Protein AF-A0A177W9E6-F1 (afdb_monomer_lite)

Sequence (229 aa):
MLTSIGASTAAHETAALAIAVAWVLKDRIGNLGKMLMIQRFAHQFDTHPKRWKLYGEACSISGALMQLATCITNPHHFLFFASSGVGLRSMRSSIWAATHTTLTRNMATHNGVNVGDIVAKADSQLSLAHLLGMVSGIVCTGLLLREARFEVLDQYRLVLIPREFMSEKNALRIPTLDQVVRFENWLNEGLSKGQVVTDLSIGVTVDDAFKHSRLSHALQIFKVSTARN

Radius of gyration: 29.78 Å; chains: 1; bounding box: 60×39×88 Å

InterPro domains:
  IPR006968 Root UVB sensitive family [PTHR12770] (1-141)
  IPR054549 Protein root UVB sensitive/RUS domain [PF04884] (2-148)

pLDDT: mean 70.88, std 20.89, range [34.75, 95.0]

Secondary structure (DSSP, 8-state):
--GGGT--S-HHHHHHHHHHHHHHHHHHHHHHHHHHHHHHHGGGTTT-HHHHHHHHHHHHHHHHHHHHGGGTS-GGGHHHHHHHHHHHHHHHHHHHHHHHHHHHHHHHHHH---HHHHHHHHHHHHHHHHHHHHHHHHHHHHHHHHHHHHHHHHHHHHHHHHHHHHH--S--PPP-THHHHHHHTTS--PPPTT---------S-HHHHSTTSTTHHHHHHHHHHHS--

Organism: Batrachochytrium dendrobatidis (strain JEL423) (NCBI:txid403673)

Foldseek 3Di:
DCVVVVQDPPPVSVVVVVVVVLVVLLLVLLQVLLVVCCVVCVVPLLVCVPVLLVQLVVLQVQLVVLQVCLVVDDPVCNSVSSSSSNNSNVNSVVSCVSSVVNVLVVCCVVVVDDSVVVVVVVVVVVVVVVVVVVVVVVVVVVVVVVVVCVVVVVVVCVVCVVVVVVPPPDDDDDDPPVVVVVVVVPVVDDDDPPDDDPDDPDDDDPVVVCPPPPCVVVVVVVVVVVVPD

Structure (mmCIF, N/CA/C/O backbone):
data_AF-A0A177W9E6-F1
#
_entry.id   AF-A0A177W9E6-F1
#
loop_
_atom_site.group_PDB
_atom_site.id
_atom_site.type_symbol
_atom_site.label_atom_id
_atom_site.label_alt_id
_atom_site.label_comp_id
_atom_site.label_asym_id
_atom_site.label_entity_id
_atom_site.label_seq_id
_atom_site.pdbx_PDB_ins_code
_atom_site.Cartn_x
_atom_site.Cartn_y
_atom_site.Cartn_z
_atom_site.occupancy
_atom_site.B_iso_or_equiv
_atom_site.auth_seq_id
_atom_site.auth_comp_id
_atom_site.auth_asym_id
_atom_site.auth_atom_id
_atom_site.pdbx_PDB_model_num
ATOM 1 N N . MET A 1 1 ? 36.378 6.129 3.046 1.00 49.38 1 MET A N 1
ATOM 2 C CA . MET A 1 1 ? 34.991 6.314 3.537 1.00 49.38 1 MET A CA 1
ATOM 3 C C . MET A 1 1 ? 34.132 5.065 3.323 1.00 49.38 1 MET A C 1
ATOM 5 O O . MET A 1 1 ? 33.440 4.689 4.249 1.00 49.38 1 MET A O 1
ATOM 9 N N . LEU A 1 2 ? 34.207 4.362 2.181 1.00 44.84 2 LEU A N 1
ATOM 10 C CA . LEU A 1 2 ? 33.530 3.057 1.996 1.00 44.84 2 LEU A CA 1
ATOM 11 C C . LEU A 1 2 ? 34.277 1.865 2.633 1.00 44.84 2 LEU A C 1
ATOM 13 O O . LEU A 1 2 ? 33.651 0.922 3.106 1.00 44.84 2 LEU A O 1
ATOM 17 N N . THR A 1 3 ? 35.606 1.944 2.739 1.00 51.72 3 THR A N 1
ATOM 18 C CA . THR A 1 3 ? 36.453 0.915 3.370 1.00 51.72 3 THR A CA 1
ATOM 19 C C . THR A 1 3 ? 36.244 0.770 4.882 1.00 51.72 3 THR A C 1
ATOM 21 O O . THR A 1 3 ? 36.488 -0.300 5.425 1.00 51.72 3 THR A O 1
ATOM 24 N N . SER A 1 4 ? 35.738 1.798 5.575 1.00 56.03 4 SER A N 1
ATOM 25 C CA . SER A 1 4 ? 35.466 1.740 7.023 1.00 56.03 4 SER A CA 1
ATOM 26 C C . SER A 1 4 ? 34.167 1.008 7.381 1.00 56.03 4 SER A C 1
ATOM 28 O O . SER A 1 4 ? 33.902 0.799 8.558 1.00 56.03 4 SER A O 1
ATOM 30 N N . ILE A 1 5 ? 33.358 0.628 6.383 1.00 63.25 5 ILE A N 1
ATOM 31 C CA . ILE A 1 5 ? 32.095 -0.119 6.545 1.00 63.25 5 ILE A CA 1
ATOM 32 C C . ILE A 1 5 ? 32.269 -1.577 6.057 1.00 63.25 5 ILE A C 1
ATOM 34 O O . ILE A 1 5 ? 31.313 -2.337 5.978 1.00 63.25 5 ILE A O 1
ATOM 38 N N . GLY A 1 6 ? 33.500 -1.994 5.727 1.00 52.94 6 GLY A N 1
ATOM 39 C CA . GLY A 1 6 ? 33.790 -3.349 5.245 1.00 52.94 6 GLY A CA 1
ATOM 40 C C . GLY A 1 6 ? 33.481 -3.580 3.763 1.00 52.94 6 GLY A C 1
ATOM 41 O O . GLY A 1 6 ? 33.444 -4.727 3.330 1.00 52.94 6 GLY A O 1
ATOM 42 N N . ALA A 1 7 ? 33.273 -2.522 2.969 1.00 52.62 7 ALA A N 1
ATOM 43 C CA . ALA A 1 7 ? 33.137 -2.669 1.523 1.00 52.62 7 ALA A CA 1
ATOM 44 C C . ALA A 1 7 ? 34.491 -3.073 0.917 1.00 52.62 7 ALA A C 1
ATOM 46 O O . ALA A 1 7 ? 35.468 -2.323 1.030 1.00 52.62 7 ALA A O 1
ATOM 47 N N . SER A 1 8 ? 34.549 -4.243 0.278 1.00 56.28 8 SER A N 1
ATOM 48 C CA . SER A 1 8 ? 35.705 -4.624 -0.529 1.00 56.28 8 SER A CA 1
ATOM 49 C C . SER A 1 8 ? 35.803 -3.729 -1.776 1.00 56.28 8 SER A C 1
ATOM 51 O O . SER A 1 8 ? 34.847 -3.058 -2.178 1.00 56.28 8 SER A O 1
ATOM 53 N N . THR A 1 9 ? 36.981 -3.691 -2.396 1.00 59.53 9 THR A N 1
ATOM 54 C CA . THR A 1 9 ? 37.279 -2.879 -3.588 1.00 59.53 9 THR A CA 1
ATOM 55 C C . THR A 1 9 ? 36.601 -3.385 -4.868 1.00 59.53 9 THR A C 1
ATOM 57 O O . THR A 1 9 ? 36.760 -2.772 -5.925 1.00 59.53 9 THR A O 1
ATOM 60 N N . ALA A 1 10 ? 35.834 -4.479 -4.802 1.00 61.66 10 ALA A N 1
ATOM 61 C CA . ALA A 1 10 ? 35.090 -5.000 -5.937 1.00 61.66 10 ALA A CA 1
ATOM 62 C C . ALA A 1 10 ? 33.871 -4.111 -6.243 1.00 61.66 10 ALA A C 1
ATOM 64 O O . ALA A 1 10 ? 32.940 -4.004 -5.443 1.00 61.66 10 ALA A O 1
ATOM 65 N N . ALA A 1 11 ? 33.843 -3.514 -7.439 1.00 63.66 11 ALA A N 1
ATOM 66 C CA . ALA A 1 11 ? 32.813 -2.558 -7.866 1.00 63.66 11 ALA A CA 1
ATOM 67 C C . ALA A 1 11 ? 31.363 -3.074 -7.720 1.00 63.66 11 ALA A C 1
ATOM 69 O O . ALA A 1 11 ? 30.449 -2.294 -7.447 1.00 63.66 11 ALA A O 1
ATOM 70 N N . HIS A 1 12 ? 31.144 -4.386 -7.863 1.00 66.12 12 HIS A N 1
ATOM 71 C CA . HIS A 1 12 ? 29.831 -5.014 -7.685 1.00 66.12 12 HIS A CA 1
ATOM 72 C C . HIS A 1 12 ? 29.353 -5.004 -6.225 1.00 66.12 12 HIS A C 1
ATOM 74 O O . HIS A 1 12 ? 28.177 -4.741 -5.971 1.00 66.12 12 HIS A O 1
ATOM 80 N N . GLU A 1 13 ? 30.251 -5.228 -5.264 1.00 67.56 13 GLU A N 1
ATOM 81 C CA . GLU A 1 13 ? 29.916 -5.196 -3.835 1.00 67.56 13 GLU A CA 1
ATOM 82 C C . GLU A 1 13 ? 29.646 -3.766 -3.367 1.00 67.56 13 GLU A C 1
ATOM 84 O O . GLU A 1 13 ? 28.712 -3.516 -2.604 1.00 67.56 13 GLU A O 1
ATOM 89 N N . THR A 1 14 ? 30.397 -2.797 -3.898 1.00 68.12 14 THR A N 1
ATOM 90 C CA . THR A 1 14 ? 30.183 -1.376 -3.602 1.00 68.12 14 THR A CA 1
ATOM 91 C C . THR A 1 14 ? 28.835 -0.879 -4.139 1.00 68.12 14 THR A C 1
ATOM 93 O O . THR A 1 14 ? 28.146 -0.116 -3.460 1.00 68.12 14 THR A O 1
ATOM 96 N N . ALA A 1 15 ? 28.419 -1.339 -5.326 1.00 74.06 15 ALA A N 1
ATOM 97 C CA . ALA A 1 15 ? 27.116 -1.013 -5.906 1.00 74.06 15 ALA A CA 1
ATOM 98 C C . ALA A 1 15 ? 25.953 -1.649 -5.124 1.00 74.06 15 ALA A C 1
ATOM 100 O O . ALA A 1 15 ? 24.969 -0.970 -4.825 1.00 74.06 15 ALA A O 1
ATOM 101 N N . ALA A 1 16 ? 26.077 -2.924 -4.741 1.00 76.31 16 ALA A N 1
ATOM 102 C CA . ALA A 1 16 ? 25.076 -3.610 -3.926 1.00 76.31 16 ALA A CA 1
ATOM 103 C C . ALA A 1 16 ? 24.888 -2.925 -2.562 1.00 76.31 16 ALA A C 1
ATOM 105 O O . ALA A 1 16 ? 23.757 -2.702 -2.125 1.00 76.31 16 ALA A O 1
ATOM 106 N N . LEU A 1 17 ? 25.989 -2.516 -1.925 1.00 79.44 17 LEU A N 1
ATOM 107 C CA . LEU A 1 17 ? 25.960 -1.797 -0.655 1.00 79.44 17 LEU A CA 1
ATOM 108 C C . LEU A 1 17 ? 25.330 -0.404 -0.799 1.00 79.44 17 LEU A C 1
ATOM 110 O O . LEU A 1 17 ? 24.513 -0.019 0.035 1.00 79.44 17 LEU A O 1
ATOM 114 N N . ALA A 1 18 ? 25.629 0.329 -1.875 1.00 79.12 18 ALA A N 1
ATOM 115 C CA . ALA A 1 18 ? 25.004 1.625 -2.147 1.00 79.12 18 ALA A CA 1
ATOM 116 C C . ALA A 1 18 ? 23.480 1.511 -2.335 1.00 79.12 18 ALA A C 1
ATOM 118 O O . ALA A 1 18 ? 22.724 2.314 -1.782 1.00 79.12 18 ALA A O 1
ATOM 119 N N . ILE A 1 19 ? 23.021 0.483 -3.056 1.00 84.06 19 ILE A N 1
ATOM 120 C CA . ILE A 1 19 ? 21.594 0.185 -3.218 1.00 84.06 19 ILE A CA 1
ATOM 121 C C . ILE A 1 19 ? 20.973 -0.135 -1.855 1.00 84.06 19 ILE A C 1
ATOM 123 O O . ILE A 1 19 ? 19.968 0.472 -1.487 1.00 84.06 19 ILE A O 1
ATOM 127 N N . ALA A 1 20 ? 21.583 -1.029 -1.072 1.00 85.62 20 ALA A N 1
ATOM 128 C CA . ALA A 1 20 ? 21.082 -1.404 0.249 1.00 85.62 20 ALA A CA 1
ATOM 129 C C . ALA A 1 20 ? 20.944 -0.191 1.186 1.00 85.62 20 ALA A C 1
ATOM 131 O O . ALA A 1 20 ? 19.903 -0.011 1.821 1.00 85.62 20 ALA A O 1
ATOM 132 N N . VAL A 1 21 ? 21.952 0.686 1.222 1.00 84.44 21 VAL A N 1
ATOM 133 C CA . VAL A 1 21 ? 21.910 1.929 2.004 1.00 84.44 21 VAL A CA 1
ATOM 134 C C . VAL A 1 21 ? 20.774 2.836 1.529 1.00 84.44 21 VAL A C 1
ATOM 136 O O . VAL A 1 21 ? 20.028 3.347 2.363 1.00 84.44 21 VAL A O 1
ATOM 139 N N . ALA A 1 22 ? 20.583 3.000 0.217 1.00 83.69 22 ALA A N 1
ATOM 140 C CA . ALA A 1 22 ? 19.488 3.805 -0.325 1.00 83.69 22 ALA A CA 1
ATOM 141 C C . ALA A 1 22 ? 18.103 3.249 0.059 1.00 83.69 22 ALA A C 1
ATOM 143 O O . ALA A 1 22 ? 17.207 4.020 0.410 1.00 83.69 22 ALA A O 1
ATOM 144 N N . TRP A 1 23 ? 17.929 1.924 0.066 1.00 84.38 23 TRP A N 1
ATOM 145 C CA . TRP A 1 23 ? 16.690 1.272 0.506 1.00 84.38 23 TRP A CA 1
ATOM 146 C C . TRP A 1 23 ? 16.414 1.477 1.997 1.00 84.38 23 TRP A C 1
ATOM 148 O O . TRP A 1 23 ? 15.302 1.859 2.368 1.00 84.38 23 TRP A O 1
ATOM 158 N N . VAL A 1 24 ? 17.425 1.292 2.849 1.00 88.88 24 VAL A N 1
ATOM 159 C CA . VAL A 1 24 ? 17.294 1.528 4.295 1.00 88.88 24 VAL A CA 1
ATOM 160 C C . VAL A 1 24 ? 16.991 2.997 4.573 1.00 88.88 24 VAL A C 1
ATOM 162 O O . VAL A 1 24 ? 16.112 3.308 5.378 1.00 88.88 24 VAL A O 1
ATOM 165 N N . LEU A 1 25 ? 17.688 3.909 3.895 1.00 85.69 25 LEU A N 1
ATOM 166 C CA . LEU A 1 25 ? 17.517 5.343 4.081 1.00 85.69 25 LEU A CA 1
ATOM 167 C C . LEU A 1 25 ? 16.117 5.795 3.655 1.00 85.69 25 LEU A C 1
ATOM 169 O O . LEU A 1 25 ? 15.474 6.536 4.400 1.00 85.69 25 LEU A O 1
ATOM 173 N N . LYS A 1 26 ? 15.606 5.270 2.533 1.00 86.12 26 LYS A N 1
ATOM 174 C CA . LYS A 1 26 ? 14.223 5.482 2.087 1.00 86.12 26 LYS A CA 1
ATOM 175 C C . LYS A 1 26 ? 13.217 5.159 3.190 1.00 86.12 26 LYS A C 1
ATOM 177 O O . LYS A 1 26 ? 12.340 5.968 3.502 1.00 86.12 26 LYS A O 1
ATOM 182 N N . ASP A 1 27 ? 13.356 3.984 3.798 1.00 86.00 27 ASP A N 1
ATOM 183 C CA . ASP A 1 27 ? 12.412 3.510 4.809 1.00 86.00 27 ASP A CA 1
ATOM 184 C C . ASP A 1 27 ? 12.554 4.258 6.138 1.00 86.00 27 ASP A C 1
ATOM 186 O O . ASP A 1 27 ? 11.559 4.518 6.818 1.00 86.00 27 ASP A O 1
ATOM 190 N N . ARG A 1 28 ? 13.774 4.644 6.522 1.00 88.25 28 ARG A N 1
ATOM 191 C CA . ARG A 1 28 ? 14.022 5.421 7.745 1.00 88.25 28 ARG A CA 1
ATOM 192 C C . ARG A 1 28 ? 13.480 6.844 7.622 1.00 88.25 28 ARG A C 1
ATOM 194 O O . ARG A 1 28 ? 12.713 7.258 8.488 1.00 88.25 28 ARG A O 1
ATOM 201 N N . ILE A 1 29 ? 13.808 7.557 6.541 1.00 86.00 29 ILE A N 1
ATOM 202 C CA . ILE A 1 29 ? 13.338 8.932 6.306 1.00 86.00 29 ILE A CA 1
ATOM 203 C C . ILE A 1 29 ? 11.809 8.967 6.234 1.00 86.00 29 ILE A C 1
ATOM 205 O O . ILE A 1 29 ? 11.184 9.791 6.900 1.00 86.00 29 ILE A O 1
ATOM 209 N N . GLY A 1 30 ? 11.193 8.034 5.499 1.00 81.44 30 GLY A N 1
ATOM 210 C CA . GLY A 1 30 ? 9.735 7.946 5.429 1.00 81.44 30 GLY A CA 1
ATOM 211 C C . GLY A 1 30 ? 9.089 7.756 6.809 1.00 81.44 30 GLY A C 1
ATOM 212 O O . GLY A 1 30 ? 8.117 8.431 7.152 1.00 81.44 30 GLY A O 1
ATOM 213 N N . ASN A 1 31 ? 9.653 6.886 7.650 1.00 87.31 31 ASN A N 1
ATOM 214 C CA . ASN A 1 31 ? 9.097 6.605 8.975 1.00 87.31 31 ASN A CA 1
ATOM 215 C C . ASN A 1 31 ? 9.284 7.741 9.998 1.00 87.31 31 ASN A C 1
ATOM 217 O O . ASN A 1 31 ? 8.466 7.853 10.914 1.00 87.31 31 ASN A O 1
ATOM 221 N N . LEU A 1 32 ? 10.283 8.614 9.835 1.00 89.19 32 LEU A N 1
ATOM 222 C CA . LEU A 1 32 ? 10.436 9.802 10.686 1.00 89.19 32 LEU A CA 1
ATOM 223 C C . LEU A 1 32 ? 9.237 10.751 10.557 1.00 89.19 32 LEU A C 1
ATOM 225 O O . LEU A 1 32 ? 8.721 11.230 11.566 1.00 89.19 32 LEU A O 1
ATOM 229 N N . GLY A 1 33 ? 8.728 10.956 9.337 1.00 84.75 33 GLY A N 1
ATOM 230 C CA . GLY A 1 33 ? 7.547 11.796 9.110 1.00 84.75 33 GLY A CA 1
ATOM 231 C C . GLY A 1 33 ? 6.312 11.288 9.861 1.00 84.75 33 GLY A C 1
ATOM 232 O O . GLY A 1 33 ? 5.594 12.063 10.494 1.00 84.75 33 GLY A O 1
ATOM 233 N N . LYS A 1 34 ? 6.100 9.967 9.868 1.00 86.88 34 LYS A N 1
ATOM 234 C CA . LYS A 1 34 ? 5.041 9.327 10.661 1.00 86.88 34 LYS A CA 1
ATOM 235 C C . LYS A 1 34 ? 5.202 9.617 12.156 1.00 86.88 34 LYS A C 1
ATOM 237 O O . LYS A 1 34 ? 4.208 9.912 12.815 1.00 86.88 34 LYS A O 1
ATOM 242 N N . MET A 1 35 ? 6.415 9.512 12.698 1.00 89.94 35 MET A N 1
ATOM 243 C CA . MET A 1 35 ? 6.662 9.711 14.130 1.00 89.94 35 MET A CA 1
ATOM 244 C C . MET A 1 35 ? 6.306 11.135 14.573 1.00 89.94 35 MET A C 1
ATOM 246 O O . MET A 1 35 ? 5.584 11.303 15.556 1.00 89.94 35 MET A O 1
ATOM 250 N N . LEU A 1 36 ? 6.716 12.142 13.797 1.00 87.94 36 LEU A N 1
ATOM 251 C CA . LEU A 1 36 ? 6.373 13.546 14.050 1.00 87.94 36 LEU A CA 1
ATOM 252 C C . LEU A 1 36 ? 4.858 13.789 13.998 1.00 87.94 36 LEU A C 1
ATOM 254 O O . LEU A 1 36 ? 4.299 14.468 14.859 1.00 87.94 36 LEU A O 1
ATOM 258 N N . MET A 1 37 ? 4.172 13.193 13.017 1.00 87.94 37 MET A N 1
ATOM 259 C CA . MET A 1 37 ? 2.716 13.288 12.904 1.00 87.94 37 MET A CA 1
ATOM 260 C C . MET A 1 37 ? 2.015 12.686 14.127 1.00 87.94 37 MET A C 1
ATOM 262 O O . MET A 1 37 ? 1.123 13.319 14.690 1.00 87.94 37 MET A O 1
ATOM 266 N N . ILE A 1 38 ? 2.410 11.481 14.552 1.00 88.94 38 ILE A N 1
ATOM 267 C CA . ILE A 1 38 ? 1.813 10.818 15.719 1.00 88.94 38 ILE A CA 1
ATOM 268 C C . ILE A 1 38 ? 2.019 11.677 16.965 1.00 88.94 38 ILE A C 1
ATOM 270 O O . ILE A 1 38 ? 1.056 11.940 17.679 1.00 88.94 38 ILE A O 1
ATOM 274 N N . GLN A 1 39 ? 3.233 12.183 17.190 1.00 90.00 39 GLN A N 1
ATOM 275 C CA . GLN A 1 39 ? 3.522 13.041 18.339 1.00 90.00 39 GLN A CA 1
ATOM 276 C C . GLN A 1 39 ? 2.598 14.268 18.396 1.00 90.00 39 GLN A C 1
ATOM 278 O O . GLN A 1 39 ? 2.171 14.674 19.475 1.00 90.00 39 GLN A O 1
ATOM 283 N N . ARG A 1 40 ? 2.258 14.852 17.241 1.00 88.12 40 ARG A N 1
ATOM 284 C CA . ARG A 1 40 ? 1.415 16.051 17.171 1.00 88.12 40 ARG A CA 1
ATOM 285 C C . ARG A 1 40 ? -0.085 15.755 17.247 1.00 88.12 40 ARG A C 1
ATOM 287 O O . ARG A 1 40 ? -0.816 16.513 17.884 1.00 88.12 40 ARG A O 1
ATOM 294 N N . PHE A 1 41 ? -0.545 14.691 16.592 1.00 87.44 41 PHE A N 1
ATOM 295 C CA . PHE A 1 41 ? -1.968 14.471 16.303 1.00 87.44 41 PHE A CA 1
ATOM 296 C C . PHE A 1 41 ? -2.584 13.238 16.973 1.00 87.44 41 PHE A C 1
ATOM 298 O O . PHE A 1 41 ? -3.793 13.054 16.853 1.00 87.44 41 PHE A O 1
ATOM 305 N N . ALA A 1 42 ? -1.816 12.437 17.724 1.00 85.38 42 ALA A N 1
ATOM 306 C CA . ALA A 1 42 ? -2.321 11.212 18.358 1.00 85.38 42 ALA A CA 1
ATOM 307 C C . ALA A 1 42 ? -3.604 11.425 19.179 1.00 85.38 42 ALA A C 1
ATOM 309 O O . ALA A 1 42 ? -4.528 10.626 19.079 1.00 85.38 42 ALA A O 1
ATOM 310 N N . HIS A 1 43 ? -3.697 12.532 19.924 1.00 83.50 43 HIS A N 1
ATOM 311 C CA . HIS A 1 43 ? -4.863 12.841 20.761 1.00 83.50 43 HIS A CA 1
ATOM 312 C C . HIS A 1 43 ? -6.167 13.067 19.975 1.00 83.50 43 HIS A C 1
ATOM 314 O O . HIS A 1 43 ? -7.242 13.015 20.560 1.00 83.50 43 HIS A O 1
ATOM 320 N N . GLN A 1 44 ? -6.097 13.345 18.668 1.00 85.12 44 GLN A N 1
ATOM 321 C CA . GLN A 1 44 ? -7.273 13.668 17.851 1.00 85.12 44 GLN A CA 1
ATOM 322 C C . GLN A 1 44 ? -7.845 12.460 17.111 1.00 85.12 44 GLN A C 1
ATOM 324 O O . GLN A 1 44 ? -8.958 12.553 16.586 1.00 85.12 44 GLN A O 1
ATOM 329 N N . PHE A 1 45 ? -7.099 11.353 17.037 1.00 82.12 45 PHE A N 1
ATOM 330 C CA . PHE A 1 45 ? -7.509 10.174 16.271 1.00 82.12 45 PHE A CA 1
ATOM 331 C C . PHE A 1 45 ? -8.813 9.569 16.803 1.00 82.12 45 PHE A C 1
ATOM 333 O O . PHE A 1 45 ? -9.651 9.136 16.009 1.00 82.12 45 PHE A O 1
ATOM 340 N N . ASP A 1 46 ? -9.037 9.652 18.114 1.00 81.62 46 ASP A N 1
ATOM 341 C CA . ASP A 1 46 ? -10.215 9.076 18.766 1.00 81.62 46 ASP A CA 1
ATOM 342 C C . ASP A 1 46 ? -11.439 10.002 18.739 1.00 81.62 46 ASP A C 1
ATOM 344 O O . ASP A 1 46 ? -12.573 9.526 18.726 1.00 81.62 46 ASP A O 1
ATOM 348 N N . THR A 1 47 ? -11.238 11.322 18.659 1.00 84.75 47 THR A N 1
ATOM 349 C CA . THR A 1 47 ? -12.329 12.312 18.686 1.00 84.75 47 THR A CA 1
ATOM 350 C C . THR A 1 47 ? -13.174 12.273 17.412 1.00 84.75 47 THR A C 1
ATOM 352 O O . THR A 1 47 ? -14.402 12.379 17.455 1.00 84.75 47 THR A O 1
ATOM 355 N N . HIS A 1 48 ? -12.532 12.120 16.248 1.00 84.81 48 HIS A N 1
ATOM 356 C CA . HIS A 1 48 ? -13.198 12.151 14.941 1.00 84.81 48 HIS A CA 1
ATOM 357 C C . HIS A 1 48 ? -12.687 11.045 14.000 1.00 84.81 48 HIS A C 1
ATOM 359 O O . HIS A 1 48 ? -12.086 11.341 12.959 1.00 84.81 48 HIS A O 1
ATOM 365 N N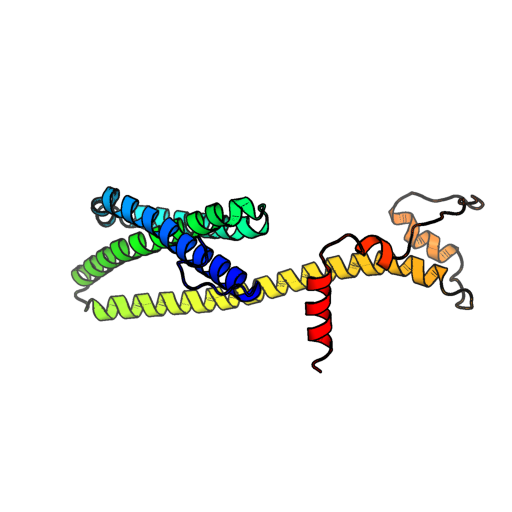 . PRO A 1 49 ? -12.984 9.767 14.300 1.00 82.19 49 PRO A N 1
ATOM 366 C CA . PRO A 1 49 ? -12.415 8.618 13.592 1.00 82.19 49 PRO A CA 1
ATOM 367 C C . PRO A 1 49 ? -12.744 8.609 12.092 1.00 82.19 49 PRO A C 1
ATOM 369 O O . PRO A 1 49 ? -11.908 8.261 11.263 1.00 82.19 49 PRO A O 1
ATOM 372 N N . LYS A 1 50 ? -13.948 9.057 11.703 1.00 87.25 50 LYS A N 1
ATOM 373 C CA . LYS A 1 50 ? -14.358 9.117 10.286 1.00 87.25 50 LYS A CA 1
ATOM 374 C C . LYS A 1 50 ? -13.503 10.088 9.464 1.00 87.25 50 LYS A C 1
ATOM 376 O O . LYS A 1 50 ? -13.133 9.766 8.339 1.00 87.25 50 LYS A O 1
ATOM 381 N N . ARG A 1 51 ? -13.181 11.262 10.024 1.00 90.19 51 ARG A N 1
ATOM 382 C CA . ARG A 1 51 ? -12.369 12.283 9.340 1.00 90.19 51 ARG A CA 1
ATOM 383 C C . ARG A 1 51 ? -10.932 11.806 9.193 1.00 90.19 51 ARG A C 1
ATOM 385 O O . ARG A 1 51 ? -10.387 11.847 8.097 1.00 90.19 51 ARG A O 1
ATOM 392 N N . TRP A 1 52 ? -10.352 11.287 10.272 1.00 90.06 52 TRP A N 1
ATOM 393 C CA . TRP A 1 52 ? -8.991 10.759 10.249 1.00 90.06 52 TRP A CA 1
ATOM 394 C C . TRP A 1 52 ? -8.841 9.567 9.312 1.00 90.06 52 TRP A C 1
ATOM 396 O O . TRP A 1 52 ? -7.861 9.510 8.575 1.00 90.06 52 TRP A O 1
ATOM 406 N N . LYS A 1 53 ? -9.840 8.681 9.234 1.00 89.38 53 LYS A N 1
ATOM 407 C CA . LYS A 1 53 ? -9.850 7.607 8.235 1.00 89.38 53 LYS A CA 1
ATOM 408 C C . LYS A 1 53 ? -9.769 8.153 6.805 1.00 89.38 53 LYS A C 1
ATOM 410 O O . LYS A 1 53 ? -8.944 7.673 6.036 1.00 89.38 53 LYS A O 1
ATOM 415 N N . LEU A 1 54 ? -10.553 9.182 6.468 1.00 91.94 54 LEU A N 1
ATOM 416 C CA . LEU A 1 54 ? -10.496 9.825 5.148 1.00 91.94 54 LEU A CA 1
ATOM 417 C C . LEU A 1 54 ? -9.122 10.459 4.873 1.00 91.94 54 LEU A C 1
ATOM 419 O O . LEU A 1 54 ? -8.561 10.253 3.799 1.00 91.94 54 LEU A O 1
ATOM 423 N N . TYR A 1 55 ? -8.551 11.171 5.850 1.00 91.56 55 TYR A N 1
ATOM 424 C CA . TYR A 1 55 ? -7.194 11.720 5.739 1.00 91.56 55 TYR A CA 1
ATOM 425 C C . TYR A 1 55 ? -6.142 10.629 5.528 1.00 91.56 55 TYR A C 1
ATOM 427 O O . TYR A 1 55 ? -5.264 10.779 4.684 1.00 91.56 55 TYR A O 1
ATOM 435 N N . GLY A 1 56 ? -6.244 9.514 6.253 1.00 91.56 56 GLY A N 1
ATOM 436 C CA . GLY A 1 56 ? -5.352 8.372 6.087 1.00 91.56 56 GLY A CA 1
ATOM 437 C C . GLY A 1 56 ? -5.413 7.795 4.672 1.00 91.56 56 GLY A C 1
ATOM 438 O O . GLY A 1 56 ? -4.368 7.556 4.064 1.00 91.56 56 GLY A O 1
ATOM 439 N N . GLU A 1 57 ? -6.612 7.600 4.122 1.00 92.75 57 GLU A N 1
ATOM 440 C CA . GLU A 1 57 ? -6.761 7.112 2.746 1.00 92.75 57 GLU A CA 1
ATOM 441 C C . GLU A 1 57 ? -6.197 8.104 1.721 1.00 92.75 57 GLU A C 1
ATOM 443 O O . GLU A 1 57 ? -5.444 7.699 0.833 1.00 92.75 57 GLU A O 1
ATOM 448 N N . ALA A 1 58 ? -6.437 9.408 1.901 1.00 94.69 58 ALA A N 1
ATOM 449 C CA . ALA A 1 58 ? -5.825 10.444 1.071 1.00 94.69 58 ALA A CA 1
ATOM 450 C C . ALA A 1 58 ? -4.286 10.391 1.129 1.00 94.69 58 ALA A C 1
ATOM 452 O O . ALA A 1 58 ? -3.631 10.406 0.088 1.00 94.69 58 ALA A O 1
ATOM 453 N N . CYS A 1 59 ? -3.691 10.237 2.319 1.00 93.62 59 CYS A N 1
ATOM 454 C CA . CYS A 1 59 ? -2.246 10.050 2.466 1.00 93.62 59 CYS A CA 1
ATOM 455 C C . CYS A 1 59 ? -1.745 8.811 1.714 1.00 93.62 59 CYS A C 1
ATOM 457 O O . CYS A 1 59 ? -0.688 8.858 1.093 1.00 93.62 59 CYS A O 1
ATOM 459 N N . SER A 1 60 ? -2.483 7.701 1.728 1.00 93.88 60 SER A N 1
ATOM 460 C CA . SER A 1 60 ? -2.058 6.489 1.021 1.00 93.88 60 SER A CA 1
ATOM 461 C C . SER A 1 60 ? -2.131 6.620 -0.493 1.00 93.88 60 SER A C 1
ATOM 463 O O . SER A 1 60 ? -1.211 6.155 -1.165 1.00 93.88 60 SER A O 1
ATOM 465 N N . ILE A 1 61 ? -3.163 7.276 -1.026 1.00 93.56 61 ILE A N 1
ATOM 466 C CA . ILE A 1 61 ? -3.263 7.560 -2.463 1.00 93.56 61 ILE A CA 1
ATOM 467 C C . ILE A 1 61 ? -2.125 8.492 -2.883 1.00 93.56 61 ILE A C 1
ATOM 469 O O . ILE A 1 61 ? -1.368 8.158 -3.790 1.00 93.56 61 ILE A O 1
ATOM 473 N N . SER A 1 62 ? -1.923 9.602 -2.169 1.00 94.44 62 SER A N 1
ATOM 474 C CA . SER A 1 62 ? -0.813 10.525 -2.427 1.00 94.44 62 SER A CA 1
ATOM 475 C C . SER A 1 62 ? 0.549 9.838 -2.310 1.00 94.44 62 SER A C 1
ATOM 477 O O . SER A 1 62 ? 1.442 10.088 -3.113 1.00 94.44 62 SER A O 1
ATOM 479 N N . GLY A 1 63 ? 0.711 8.928 -1.346 1.00 93.69 63 GLY A N 1
ATOM 480 C CA . GLY A 1 63 ? 1.932 8.146 -1.177 1.00 93.69 63 GLY A CA 1
ATOM 481 C C . GLY A 1 63 ? 2.188 7.178 -2.332 1.00 93.69 63 GLY A C 1
ATOM 482 O O . GLY A 1 63 ? 3.322 7.072 -2.797 1.00 93.69 63 GLY A O 1
ATOM 483 N N . ALA A 1 64 ? 1.142 6.514 -2.831 1.00 90.50 64 ALA A N 1
ATOM 484 C CA . ALA A 1 64 ? 1.226 5.657 -4.010 1.00 90.50 64 ALA A CA 1
ATOM 485 C C . ALA A 1 64 ? 1.559 6.468 -5.272 1.00 90.50 64 ALA A C 1
ATOM 487 O O . ALA A 1 64 ? 2.454 6.084 -6.017 1.00 90.50 64 ALA A O 1
ATOM 488 N N . LEU A 1 65 ? 0.920 7.627 -5.466 1.00 92.06 65 LEU A N 1
ATOM 489 C CA . LEU A 1 65 ? 1.222 8.543 -6.571 1.00 92.06 65 LEU A CA 1
ATOM 490 C C . LEU A 1 65 ? 2.674 9.029 -6.525 1.00 92.06 65 LEU A C 1
ATOM 492 O O . LEU A 1 65 ? 3.354 9.024 -7.546 1.00 92.06 65 LEU A O 1
ATOM 496 N N . MET A 1 66 ? 3.179 9.379 -5.340 1.00 91.44 66 MET A N 1
ATOM 497 C CA . MET A 1 66 ? 4.571 9.794 -5.153 1.00 91.44 66 MET A CA 1
ATOM 498 C C . MET A 1 66 ? 5.558 8.670 -5.511 1.00 91.44 66 MET A C 1
ATOM 500 O O . MET A 1 66 ? 6.606 8.932 -6.094 1.00 91.44 66 MET A O 1
ATOM 504 N N . GLN A 1 67 ? 5.224 7.413 -5.196 1.00 89.38 67 GLN A N 1
ATOM 505 C CA . GLN A 1 67 ? 6.035 6.257 -5.592 1.00 89.38 67 GLN A CA 1
ATOM 506 C C . GLN A 1 67 ? 5.962 6.000 -7.097 1.00 89.38 67 GLN A C 1
ATOM 508 O O . GLN A 1 67 ? 6.996 5.758 -7.707 1.00 89.38 67 GLN A O 1
ATOM 513 N N . LEU A 1 68 ? 4.790 6.112 -7.722 1.00 87.81 68 LEU A N 1
ATOM 514 C CA . LEU A 1 68 ? 4.659 5.990 -9.179 1.00 87.81 68 LEU A CA 1
ATOM 515 C C . LEU A 1 68 ? 5.404 7.110 -9.919 1.00 87.81 68 LEU A C 1
ATOM 517 O O . LEU A 1 68 ? 6.028 6.861 -10.948 1.00 87.81 68 LEU A O 1
ATOM 521 N N . ALA A 1 69 ? 5.436 8.322 -9.358 1.00 87.62 69 ALA A N 1
ATOM 522 C CA . ALA A 1 69 ? 6.201 9.441 -9.904 1.00 87.62 69 ALA A CA 1
ATOM 523 C C . ALA A 1 69 ? 7.715 9.154 -9.975 1.00 87.62 69 ALA A C 1
ATOM 525 O O . ALA A 1 69 ? 8.415 9.773 -10.781 1.00 87.62 69 ALA A O 1
ATOM 526 N N . THR A 1 70 ? 8.233 8.184 -9.205 1.00 87.56 70 THR A N 1
ATOM 527 C CA . THR A 1 70 ? 9.643 7.765 -9.305 1.00 87.56 70 THR A CA 1
ATOM 528 C C . THR A 1 70 ? 9.993 7.169 -10.669 1.00 87.56 70 THR A C 1
ATOM 530 O O . THR A 1 70 ? 11.138 7.295 -11.087 1.00 87.56 70 THR A O 1
ATOM 533 N N . CYS A 1 71 ? 9.027 6.587 -11.390 1.00 81.19 71 CYS A N 1
ATOM 534 C CA . CYS A 1 71 ? 9.243 6.029 -12.728 1.00 81.19 71 CYS A CA 1
ATOM 535 C C . CYS A 1 71 ? 9.423 7.108 -13.808 1.00 81.19 71 CYS A C 1
ATOM 537 O O . CYS A 1 71 ? 10.006 6.832 -14.850 1.00 81.19 71 CYS A O 1
ATOM 539 N N . ILE A 1 72 ? 8.916 8.321 -13.566 1.00 80.81 72 ILE A N 1
ATOM 540 C CA . ILE A 1 72 ? 8.920 9.435 -14.530 1.00 80.81 72 ILE A CA 1
ATOM 541 C C . ILE A 1 72 ? 10.049 10.430 -14.211 1.00 80.81 72 ILE A C 1
ATOM 543 O O . ILE A 1 72 ? 10.534 11.149 -15.082 1.00 80.81 72 ILE A O 1
ATOM 547 N N . THR A 1 73 ? 10.483 10.482 -12.952 1.00 80.88 73 THR A N 1
ATOM 548 C CA . THR A 1 73 ? 11.409 11.506 -12.456 1.00 80.88 73 THR A CA 1
ATOM 549 C C . THR A 1 73 ? 12.881 11.116 -12.645 1.00 80.88 73 THR A C 1
ATOM 551 O O . THR A 1 73 ? 13.250 9.946 -12.606 1.00 80.88 73 THR A O 1
ATOM 554 N N . ASN A 1 74 ? 13.755 12.119 -12.794 1.00 78.69 74 ASN A N 1
ATOM 555 C CA . ASN A 1 74 ? 15.211 11.960 -12.866 1.00 78.69 74 ASN A CA 1
ATOM 556 C C . ASN A 1 74 ? 15.775 11.160 -11.656 1.00 78.69 74 ASN A C 1
ATOM 558 O O . ASN A 1 74 ? 15.400 11.465 -10.515 1.00 78.69 74 ASN A O 1
ATOM 562 N N . PRO A 1 75 ? 16.718 10.210 -11.868 1.00 78.94 75 PRO A N 1
ATOM 563 C CA . PRO A 1 75 ? 17.339 9.394 -10.817 1.00 78.94 75 PRO A CA 1
ATOM 564 C C . PRO A 1 75 ? 17.844 10.151 -9.579 1.00 78.94 75 PRO A C 1
ATOM 566 O O . PRO A 1 75 ? 17.822 9.599 -8.481 1.00 78.94 75 PRO A O 1
ATOM 569 N N . HIS A 1 76 ? 18.248 11.419 -9.711 1.00 81.88 76 HIS A N 1
ATOM 570 C CA . HIS A 1 76 ? 18.708 12.226 -8.572 1.00 81.88 76 HIS A CA 1
ATOM 571 C C . HIS A 1 76 ? 17.626 12.498 -7.513 1.00 81.88 76 HIS A C 1
ATOM 573 O O . HIS A 1 76 ? 17.947 12.617 -6.333 1.00 81.88 76 HIS A O 1
ATOM 579 N N . HIS A 1 77 ? 16.347 12.555 -7.899 1.00 83.94 77 HIS A N 1
ATOM 580 C CA . HIS A 1 77 ? 15.236 12.809 -6.971 1.00 83.94 77 HIS A CA 1
ATOM 581 C C . HIS A 1 77 ? 14.534 11.527 -6.515 1.00 83.94 77 HIS A C 1
ATOM 583 O O . HIS A 1 77 ? 13.616 11.592 -5.694 1.00 83.94 77 HIS A O 1
ATOM 589 N N . PHE A 1 78 ? 14.972 10.361 -7.003 1.00 86.12 78 PHE A N 1
ATOM 590 C CA . PHE A 1 78 ? 14.384 9.062 -6.677 1.00 86.12 78 PHE A CA 1
ATOM 591 C C . PHE A 1 78 ? 14.191 8.888 -5.169 1.00 86.12 78 PHE A C 1
ATOM 593 O O . PHE A 1 78 ? 13.097 8.558 -4.714 1.00 86.12 78 PHE A O 1
ATOM 600 N N . LEU A 1 79 ? 15.234 9.182 -4.384 1.00 86.31 79 LEU A N 1
ATOM 601 C CA . LEU A 1 79 ? 15.199 8.991 -2.939 1.00 86.31 79 LEU A CA 1
ATOM 602 C C . LEU A 1 79 ? 14.138 9.874 -2.270 1.00 86.31 79 LEU A C 1
ATOM 604 O O . LEU A 1 79 ? 13.448 9.402 -1.372 1.00 86.31 79 LEU A O 1
ATOM 608 N N . PHE A 1 80 ? 13.965 11.121 -2.712 1.00 87.69 80 PHE A N 1
ATOM 609 C CA . PHE A 1 80 ? 12.984 12.039 -2.129 1.00 87.69 80 PHE A CA 1
ATOM 610 C C . PHE A 1 80 ? 11.548 11.560 -2.368 1.00 87.69 80 PHE A C 1
ATOM 612 O O . PHE A 1 80 ? 10.775 11.424 -1.416 1.00 87.69 80 PHE A O 1
ATOM 619 N N . PHE A 1 81 ? 11.209 11.249 -3.620 1.00 90.00 81 PHE A N 1
ATOM 620 C CA . PHE A 1 81 ? 9.877 10.765 -3.991 1.00 90.00 81 PHE A CA 1
ATOM 621 C C . PHE A 1 81 ? 9.573 9.412 -3.340 1.00 90.00 81 PHE A C 1
ATOM 623 O O . PHE A 1 81 ? 8.514 9.231 -2.732 1.00 90.00 81 PHE A O 1
ATOM 630 N N . ALA A 1 82 ? 10.535 8.488 -3.371 1.00 89.50 82 ALA A N 1
ATOM 631 C CA . ALA A 1 82 ? 10.379 7.171 -2.775 1.00 89.50 82 ALA A CA 1
ATOM 632 C C . ALA A 1 82 ? 10.214 7.249 -1.244 1.00 89.50 82 ALA A C 1
ATOM 634 O O . ALA A 1 82 ? 9.316 6.609 -0.692 1.00 89.50 82 ALA A O 1
ATOM 635 N N . SER A 1 83 ? 11.021 8.067 -0.555 1.00 90.12 83 SER A N 1
ATOM 636 C CA . SER A 1 83 ? 10.941 8.239 0.908 1.00 90.12 83 SER A CA 1
ATOM 637 C C . SER A 1 83 ? 9.638 8.912 1.326 1.00 90.12 83 SER A C 1
ATOM 639 O O . SER A 1 83 ? 8.973 8.452 2.255 1.00 90.12 83 SER A O 1
ATOM 641 N N . SER A 1 84 ? 9.239 9.971 0.615 1.00 91.38 84 SER A N 1
ATOM 642 C CA . SER A 1 84 ? 7.997 10.703 0.884 1.00 91.38 84 SER A CA 1
ATOM 643 C C . SER A 1 84 ? 6.775 9.805 0.699 1.00 91.38 84 SER A C 1
ATOM 645 O O . SER A 1 84 ? 5.878 9.786 1.544 1.00 91.38 84 SER A O 1
ATOM 647 N N . GLY A 1 85 ? 6.769 8.983 -0.356 1.00 92.38 85 GLY A N 1
ATOM 648 C CA . GLY A 1 85 ? 5.701 8.021 -0.598 1.00 92.38 85 GLY A CA 1
ATOM 649 C C . GLY A 1 85 ? 5.600 6.943 0.485 1.00 92.38 85 GLY A C 1
ATOM 650 O O . GLY A 1 85 ? 4.505 6.650 0.971 1.00 92.38 85 GLY A O 1
ATOM 651 N N . VAL A 1 86 ? 6.738 6.382 0.920 1.00 92.31 86 VAL A N 1
ATOM 652 C CA . VAL A 1 86 ? 6.780 5.438 2.056 1.00 92.31 86 VAL A CA 1
ATOM 653 C C . VAL A 1 86 ? 6.271 6.098 3.339 1.00 92.31 86 VAL A C 1
ATOM 655 O O . VAL A 1 86 ? 5.475 5.493 4.062 1.00 92.31 86 VAL A O 1
ATOM 658 N N . GLY A 1 87 ? 6.669 7.343 3.607 1.00 92.50 87 GLY A N 1
ATOM 659 C CA . GLY A 1 87 ? 6.249 8.067 4.803 1.00 92.50 87 GLY A CA 1
ATOM 660 C C . GLY A 1 87 ? 4.744 8.294 4.875 1.00 92.50 87 GLY A C 1
ATOM 661 O O . GLY A 1 87 ? 4.122 7.927 5.873 1.00 92.50 87 GLY A O 1
ATOM 662 N N . LEU A 1 88 ? 4.135 8.787 3.795 1.00 93.38 88 LEU A N 1
ATOM 663 C CA . LEU A 1 88 ? 2.686 8.997 3.713 1.00 93.38 88 LEU A CA 1
ATOM 664 C C . LEU A 1 88 ? 1.889 7.697 3.916 1.00 93.38 88 LEU A C 1
ATOM 666 O O . LEU A 1 88 ? 0.870 7.668 4.611 1.00 93.38 88 LEU A O 1
ATOM 670 N N . ARG A 1 89 ? 2.375 6.582 3.366 1.00 92.62 89 ARG A N 1
ATOM 671 C CA . ARG A 1 89 ? 1.715 5.279 3.523 1.00 92.62 89 ARG A CA 1
ATOM 672 C C . ARG A 1 89 ? 1.883 4.709 4.939 1.00 92.62 89 ARG A C 1
ATOM 674 O O . ARG A 1 89 ? 0.963 4.071 5.459 1.00 92.62 89 ARG A O 1
ATOM 681 N N . SER A 1 90 ? 3.016 4.983 5.586 1.00 92.06 90 SER A N 1
ATOM 682 C CA . SER A 1 90 ? 3.271 4.642 6.993 1.00 92.06 90 SER A CA 1
ATOM 683 C C . SER A 1 90 ? 2.406 5.474 7.955 1.00 92.06 90 SER A C 1
ATOM 685 O O . SER A 1 90 ? 1.878 4.947 8.942 1.00 92.06 90 SER A O 1
ATOM 687 N N . MET A 1 91 ? 2.164 6.751 7.631 1.00 92.12 91 MET A N 1
ATOM 688 C CA . MET A 1 91 ? 1.204 7.608 8.339 1.00 92.12 91 MET A CA 1
ATOM 689 C C . MET A 1 91 ? -0.207 7.013 8.302 1.00 92.12 91 MET A C 1
ATOM 691 O O . MET A 1 91 ? -0.792 6.814 9.369 1.00 92.12 91 MET A O 1
ATOM 695 N N . ARG A 1 92 ? -0.719 6.630 7.115 1.00 93.25 92 ARG A N 1
ATOM 696 C CA . ARG A 1 92 ? -2.018 5.932 7.003 1.00 93.25 92 ARG A CA 1
ATOM 697 C C . ARG A 1 92 ? -2.065 4.711 7.916 1.00 93.25 92 ARG A C 1
ATOM 699 O O . ARG A 1 92 ? -3.043 4.545 8.633 1.00 93.25 92 ARG A O 1
ATOM 706 N N . SER A 1 93 ? -1.032 3.866 7.893 1.00 91.06 93 SER A N 1
ATOM 707 C CA . SER A 1 93 ? -0.990 2.644 8.712 1.00 91.06 93 SER A CA 1
ATOM 708 C C . SER A 1 93 ? -1.219 2.939 10.201 1.00 91.06 93 SER A C 1
ATOM 710 O O . SER A 1 93 ? -1.986 2.255 10.874 1.00 91.06 93 SER A O 1
ATOM 712 N N . SER A 1 94 ? -0.631 4.029 10.697 1.00 91.81 94 SER A N 1
ATOM 713 C CA . SER A 1 94 ? -0.761 4.432 12.102 1.00 91.81 94 SER A CA 1
ATOM 714 C C . SER A 1 94 ? -2.133 5.030 12.417 1.00 91.81 94 SER A C 1
ATOM 716 O O . SER A 1 94 ? -2.724 4.701 13.443 1.00 91.81 94 SER A O 1
ATOM 718 N N . ILE A 1 95 ? -2.668 5.860 11.514 1.00 91.00 95 ILE A N 1
ATOM 719 C CA . ILE A 1 95 ? -4.028 6.408 11.630 1.00 91.00 95 ILE A CA 1
ATOM 720 C C . ILE A 1 95 ? -5.060 5.277 11.638 1.00 91.00 95 ILE A C 1
ATOM 722 O O . ILE A 1 95 ? -5.989 5.290 12.447 1.00 91.00 95 ILE A O 1
ATOM 726 N N . TRP A 1 96 ? -4.884 4.290 10.755 1.00 90.50 96 TRP A N 1
ATOM 727 C CA . TRP A 1 96 ? -5.736 3.111 10.680 1.00 90.50 96 TRP A CA 1
ATOM 728 C C . TRP A 1 96 ? -5.689 2.323 11.987 1.00 90.50 96 TRP A C 1
ATOM 730 O O . TRP A 1 96 ? -6.748 2.035 12.527 1.00 90.50 96 TRP A O 1
ATOM 740 N N . ALA A 1 97 ? -4.502 2.054 12.542 1.00 89.81 97 ALA A N 1
ATOM 741 C CA . ALA A 1 97 ? -4.365 1.319 13.800 1.00 89.81 97 ALA A CA 1
ATOM 742 C C . ALA A 1 97 ? -5.089 2.012 14.970 1.00 89.81 97 ALA A C 1
ATOM 744 O O . ALA A 1 97 ? -5.852 1.367 15.692 1.00 89.81 97 ALA A O 1
ATOM 745 N N . ALA A 1 98 ? -4.910 3.329 15.123 1.00 89.88 98 ALA A N 1
ATOM 746 C CA . ALA A 1 98 ? -5.583 4.102 16.168 1.00 89.88 98 ALA A CA 1
ATOM 747 C C . ALA A 1 98 ? -7.110 4.109 15.975 1.00 89.88 98 ALA A C 1
ATOM 749 O O . ALA A 1 98 ? -7.867 3.701 16.853 1.00 89.88 98 ALA A O 1
ATOM 750 N N . THR A 1 99 ? -7.562 4.470 14.771 1.00 89.69 99 THR A N 1
ATOM 751 C CA . THR A 1 99 ? -8.992 4.564 14.443 1.00 89.69 99 THR A CA 1
ATOM 752 C C . THR A 1 99 ? -9.698 3.210 14.541 1.00 89.69 99 THR A C 1
ATOM 754 O O . THR A 1 99 ? -10.832 3.130 15.016 1.00 89.69 99 THR A O 1
ATOM 757 N N . HIS A 1 100 ? -9.044 2.139 14.085 1.00 88.88 100 HIS A N 1
ATOM 758 C CA . HIS A 1 100 ? -9.580 0.783 14.124 1.00 88.88 100 HIS A CA 1
ATOM 759 C C . HIS A 1 100 ? -9.723 0.295 15.564 1.00 88.88 100 HIS A C 1
ATOM 761 O O . HIS A 1 100 ? -10.774 -0.230 15.912 1.00 88.88 100 HIS A O 1
ATOM 767 N N . THR A 1 101 ? -8.734 0.552 16.424 1.00 88.38 101 THR A N 1
ATOM 768 C CA . THR A 1 101 ? -8.812 0.204 17.852 1.00 88.38 101 THR A CA 1
ATOM 769 C C . THR A 1 101 ? -10.007 0.881 18.525 1.00 88.38 101 THR A C 1
ATOM 771 O O . THR A 1 101 ? -10.786 0.223 19.216 1.00 88.38 101 THR A O 1
ATOM 774 N N . THR A 1 102 ? -10.213 2.172 18.266 1.00 88.25 102 THR A N 1
ATOM 775 C CA . THR A 1 102 ? -11.332 2.939 18.832 1.00 88.25 102 THR A CA 1
ATOM 776 C C . THR A 1 102 ? -12.684 2.482 18.293 1.00 88.25 102 THR A C 1
ATOM 778 O O . THR A 1 102 ? -13.638 2.332 19.058 1.00 88.25 102 THR A O 1
ATOM 781 N N . LEU A 1 103 ? -12.781 2.172 16.997 1.00 86.44 103 LEU A N 1
ATOM 782 C CA . LEU A 1 103 ? -14.001 1.612 16.413 1.00 86.44 103 LEU A CA 1
ATOM 783 C C . LEU A 1 103 ? -14.333 0.239 17.008 1.00 86.44 103 LEU A C 1
ATOM 785 O O . LEU A 1 103 ? -15.469 0.013 17.418 1.00 86.44 103 LEU A O 1
ATOM 789 N N . THR A 1 104 ? -13.352 -0.657 17.084 1.00 87.62 104 THR A N 1
ATOM 790 C CA . THR A 1 104 ? -13.523 -2.000 17.647 1.00 87.62 104 THR A CA 1
ATOM 791 C 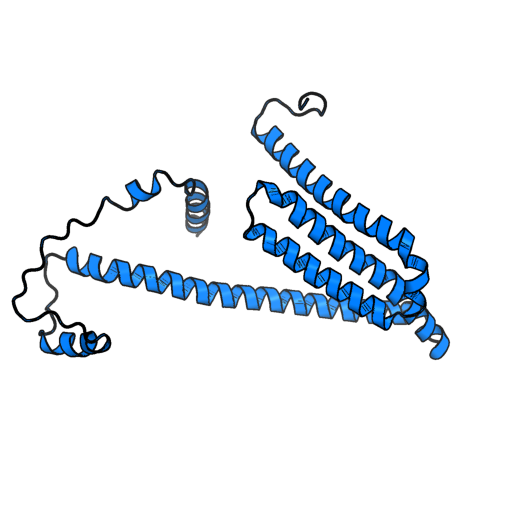C . THR A 1 104 ? -13.927 -1.926 19.116 1.00 87.62 104 THR A C 1
ATOM 793 O O . THR A 1 104 ? -14.834 -2.645 19.531 1.00 87.62 104 THR A O 1
ATOM 796 N N . ARG A 1 105 ? -13.335 -1.007 19.892 1.00 88.12 105 ARG A N 1
ATOM 797 C CA . ARG A 1 105 ? -13.734 -0.754 21.281 1.00 88.12 105 ARG A CA 1
ATOM 798 C C . ARG A 1 105 ? -15.201 -0.333 21.379 1.00 88.12 105 ARG A C 1
ATOM 800 O O . ARG A 1 105 ? -15.936 -0.925 22.161 1.00 88.12 105 ARG A O 1
ATOM 807 N N . ASN A 1 106 ? -15.632 0.625 20.559 1.00 86.88 106 ASN A N 1
ATOM 808 C CA . ASN A 1 106 ? -17.020 1.095 20.546 1.00 86.88 106 ASN A CA 1
ATOM 809 C C . ASN A 1 106 ? -18.009 -0.007 20.128 1.00 86.88 106 ASN A C 1
ATOM 811 O O . ASN A 1 106 ? -19.104 -0.103 20.681 1.00 86.88 106 ASN A O 1
ATOM 815 N N . MET A 1 107 ? -17.634 -0.853 19.165 1.00 85.19 107 MET A N 1
ATOM 816 C CA . MET A 1 107 ? -18.456 -1.988 18.732 1.00 85.19 107 MET A CA 1
ATOM 817 C C . MET A 1 107 ? -18.561 -3.064 19.817 1.00 85.19 107 MET A C 1
ATOM 819 O O . MET A 1 107 ? -19.645 -3.600 20.040 1.00 85.19 107 MET A O 1
ATOM 823 N N . 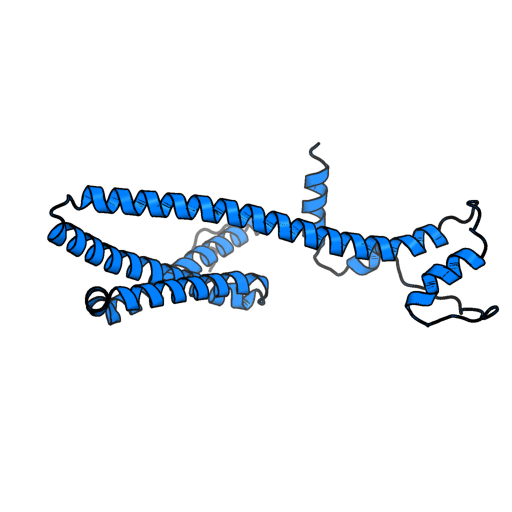ALA A 1 108 ? -17.467 -3.344 20.529 1.00 88.38 108 ALA A N 1
ATOM 824 C CA . ALA A 1 108 ? -17.472 -4.282 21.646 1.00 88.38 108 ALA A CA 1
ATOM 825 C C . ALA A 1 108 ? -18.369 -3.793 22.794 1.00 88.38 108 ALA A C 1
ATOM 827 O O . ALA A 1 108 ? -19.139 -4.578 23.341 1.00 88.38 108 ALA A O 1
ATOM 828 N N . THR A 1 109 ? -18.339 -2.493 23.117 1.00 87.44 109 THR A N 1
ATOM 829 C CA . THR A 1 109 ? -19.201 -1.920 24.165 1.00 87.44 109 THR A CA 1
ATOM 830 C C . THR A 1 109 ? -20.676 -1.870 23.773 1.00 87.44 109 THR A C 1
ATOM 832 O O . THR A 1 109 ? -21.525 -2.084 24.630 1.00 87.44 109 THR A O 1
ATOM 835 N N . HIS A 1 110 ? -21.000 -1.600 22.503 1.00 81.19 110 HIS A N 1
ATOM 836 C CA . HIS A 1 110 ? -22.395 -1.508 22.054 1.00 81.19 110 HIS A CA 1
ATOM 837 C C . HIS A 1 110 ? -23.065 -2.869 21.861 1.00 81.19 110 HIS A C 1
ATOM 839 O O . HIS A 1 110 ? -24.239 -3.014 22.192 1.00 81.19 110 HIS A O 1
ATOM 845 N N . ASN A 1 111 ? -22.338 -3.855 21.332 1.00 76.75 111 ASN A N 1
ATOM 846 C CA . ASN A 1 111 ? -22.916 -5.153 20.982 1.00 76.75 111 ASN A CA 1
ATOM 847 C C . ASN A 1 111 ? -22.638 -6.238 22.036 1.00 76.75 111 ASN A C 1
ATOM 849 O O . ASN A 1 111 ? -23.142 -7.348 21.897 1.00 76.75 111 ASN A O 1
ATOM 853 N N . GLY A 1 112 ? -21.812 -5.958 23.054 1.00 82.62 112 GLY A N 1
ATOM 854 C CA . GLY A 1 112 ? -21.408 -6.942 24.069 1.00 82.62 112 GLY A CA 1
ATOM 855 C C . GLY A 1 112 ? -20.596 -8.119 23.509 1.00 82.62 112 GLY A C 1
ATOM 856 O O . GLY A 1 112 ? -20.482 -9.156 24.155 1.00 82.62 112 GLY A O 1
ATOM 857 N N . VAL A 1 113 ? -20.059 -7.983 22.292 1.00 84.12 113 VAL A N 1
ATOM 858 C CA . VAL A 1 113 ? -19.331 -9.039 21.572 1.00 84.12 113 VAL A CA 1
ATOM 859 C C . VAL A 1 113 ? -17.843 -8.988 21.917 1.00 84.12 113 VAL A C 1
ATOM 861 O O . VAL A 1 113 ? -17.269 -7.914 22.102 1.00 84.12 113 VAL A O 1
ATOM 864 N N . ASN A 1 114 ? -17.199 -10.158 21.959 1.00 89.62 114 ASN A N 1
ATOM 865 C CA . ASN A 1 114 ? -15.758 -10.282 22.156 1.00 89.62 114 ASN A CA 1
ATOM 866 C C . ASN A 1 114 ? -14.970 -9.456 21.118 1.00 89.62 114 ASN A C 1
ATOM 868 O O . ASN A 1 114 ? -15.119 -9.653 19.911 1.00 89.62 114 ASN A O 1
ATOM 872 N N . VAL A 1 115 ? -14.064 -8.596 21.596 1.00 87.62 115 VAL A N 1
ATOM 873 C CA . VAL A 1 115 ? -13.162 -7.769 20.772 1.00 87.62 115 VAL A CA 1
ATOM 874 C C . VAL A 1 115 ? -12.403 -8.623 19.755 1.00 87.62 115 VAL A C 1
ATOM 876 O O . VAL A 1 115 ? -12.274 -8.226 18.599 1.00 87.62 115 VAL A O 1
ATOM 879 N N . GLY A 1 116 ? -11.948 -9.814 20.158 1.00 87.50 116 GLY A N 1
ATOM 880 C CA . GLY A 1 116 ? -11.196 -10.714 19.282 1.00 87.50 116 GLY A CA 1
ATOM 881 C C . GLY A 1 116 ? -11.986 -11.180 18.055 1.00 87.50 116 GLY A C 1
ATOM 882 O O . GLY A 1 116 ? -11.431 -11.222 16.961 1.00 87.50 116 GLY A O 1
ATOM 883 N N . ASP A 1 117 ? -13.285 -11.457 18.208 1.00 89.94 117 ASP A N 1
ATOM 884 C CA . ASP A 1 117 ? -14.150 -11.870 17.092 1.00 89.94 117 ASP A CA 1
ATOM 885 C C . ASP A 1 117 ? -14.368 -10.715 16.100 1.00 89.94 117 ASP A C 1
ATOM 887 O O . ASP A 1 117 ? -14.305 -10.897 14.885 1.00 89.94 117 ASP A O 1
ATOM 891 N N . ILE A 1 118 ? -14.534 -9.492 16.614 1.00 88.31 118 ILE A N 1
ATOM 892 C CA . ILE A 1 118 ? -14.677 -8.286 15.787 1.00 88.31 118 ILE A CA 1
ATOM 893 C C . ILE A 1 118 ? -13.401 -8.041 14.971 1.00 88.31 118 ILE A C 1
ATOM 895 O O . ILE A 1 118 ? -13.482 -7.800 13.765 1.00 88.31 118 ILE A O 1
ATOM 899 N N . VAL A 1 119 ? -12.229 -8.129 15.609 1.00 88.81 119 VAL A N 1
ATOM 900 C CA . VAL A 1 119 ? -10.934 -7.941 14.935 1.00 88.81 119 VAL A CA 1
ATOM 901 C C . VAL A 1 119 ? -10.703 -9.031 13.892 1.00 88.81 119 VAL A C 1
ATOM 903 O O . VAL A 1 119 ? -10.364 -8.704 12.760 1.00 88.81 119 VAL A O 1
ATOM 906 N N . ALA A 1 120 ? -10.949 -10.304 14.218 1.00 91.06 120 ALA A N 1
ATOM 907 C CA . ALA A 1 120 ? -10.768 -11.413 13.279 1.00 91.06 120 ALA A CA 1
ATOM 908 C C . ALA A 1 120 ? -11.678 -11.286 12.041 1.00 91.06 120 ALA A C 1
ATOM 910 O O . ALA A 1 120 ? -11.246 -11.503 10.904 1.00 91.06 120 ALA A O 1
ATOM 911 N N . LYS A 1 121 ? -12.936 -10.873 12.233 1.00 91.25 121 LYS A N 1
ATOM 912 C CA . LYS A 1 121 ? -13.866 -10.596 11.127 1.00 91.25 121 LYS A CA 1
ATOM 913 C C . LYS A 1 121 ? -13.409 -9.419 10.271 1.00 91.25 121 LYS A C 1
ATOM 915 O O . LYS A 1 121 ? -13.442 -9.506 9.048 1.00 91.25 121 LYS A O 1
ATOM 920 N N . ALA A 1 122 ? -12.962 -8.330 10.889 1.00 88.62 122 ALA A N 1
ATOM 921 C CA . ALA A 1 122 ? -12.461 -7.178 10.147 1.00 88.62 122 ALA A CA 1
ATOM 922 C C . ALA A 1 122 ? -11.176 -7.505 9.363 1.00 88.62 122 ALA A C 1
ATOM 924 O O . ALA A 1 122 ? -11.034 -7.085 8.215 1.00 88.62 122 ALA A O 1
ATOM 925 N N . ASP A 1 123 ? -10.264 -8.278 9.953 1.00 90.06 123 ASP A N 1
ATOM 926 C CA . ASP A 1 123 ? -8.988 -8.655 9.340 1.00 90.06 123 ASP A CA 1
ATOM 927 C C . ASP A 1 123 ? -9.167 -9.637 8.172 1.00 90.06 123 ASP A C 1
ATOM 929 O O . ASP A 1 123 ? -8.566 -9.471 7.109 1.00 90.06 123 ASP A O 1
ATOM 933 N N . SER A 1 124 ? -10.077 -10.606 8.310 1.00 93.19 124 SER A N 1
ATOM 934 C CA . SER A 1 124 ? -10.442 -11.503 7.206 1.00 93.19 124 SER A CA 1
ATOM 935 C C . SER A 1 124 ? -11.092 -10.746 6.043 1.00 93.19 124 SER A C 1
ATOM 937 O O . SER A 1 124 ? -10.718 -10.963 4.890 1.00 93.19 124 SER A O 1
ATOM 939 N N . GLN A 1 125 ? -11.994 -9.797 6.319 1.00 93.56 125 GLN A N 1
ATOM 940 C CA . GLN A 1 125 ? -12.575 -8.923 5.291 1.00 93.56 125 GLN A CA 1
ATOM 941 C C . GLN A 1 125 ? -11.515 -8.064 4.590 1.00 93.56 125 GLN A C 1
ATOM 943 O O . GLN A 1 125 ? -11.538 -7.936 3.365 1.00 93.56 125 GLN A O 1
ATOM 948 N N . LEU A 1 126 ? -10.566 -7.502 5.345 1.00 89.44 126 LEU A N 1
ATOM 949 C CA . LEU A 1 126 ? -9.467 -6.713 4.791 1.00 89.44 126 LEU A CA 1
ATOM 950 C C . LEU A 1 126 ? -8.552 -7.571 3.907 1.00 89.44 126 LEU A C 1
ATOM 952 O O . LEU A 1 126 ? -8.162 -7.145 2.820 1.00 89.44 126 LEU A O 1
ATOM 956 N N . SER A 1 127 ? -8.241 -8.788 4.348 1.00 93.44 127 SER A N 1
ATOM 957 C CA . SER A 1 127 ? -7.407 -9.737 3.609 1.00 93.44 127 SER A CA 1
ATOM 958 C C . SER A 1 127 ? -8.067 -10.176 2.302 1.00 93.44 127 SER A C 1
ATOM 960 O O . SER A 1 127 ? -7.420 -10.161 1.255 1.00 93.44 127 SER A O 1
ATOM 962 N N . LEU A 1 128 ? -9.369 -10.476 2.323 1.00 95.00 128 LEU A N 1
ATOM 963 C CA . LEU A 1 128 ? -10.148 -10.741 1.109 1.00 95.00 128 LEU A CA 1
ATOM 964 C C . LEU A 1 128 ? -10.128 -9.540 0.156 1.00 95.00 128 LEU A C 1
ATOM 966 O O . LEU A 1 128 ? -9.873 -9.711 -1.036 1.00 95.00 128 LEU A O 1
ATOM 970 N N . ALA A 1 129 ? -10.319 -8.323 0.670 1.00 93.19 129 ALA A N 1
ATOM 971 C CA . ALA A 1 129 ? -10.237 -7.108 -0.138 1.00 93.19 129 ALA A CA 1
ATOM 972 C C . ALA A 1 129 ? -8.844 -6.917 -0.768 1.00 93.19 129 ALA A C 1
ATOM 974 O O . ALA A 1 129 ? -8.747 -6.552 -1.939 1.00 93.19 129 ALA A O 1
ATOM 975 N N . HIS A 1 130 ? -7.762 -7.209 -0.038 1.00 91.38 130 HIS A N 1
ATOM 976 C CA . HIS A 1 130 ? -6.402 -7.171 -0.582 1.00 91.38 130 HIS A CA 1
ATOM 977 C C . HIS A 1 130 ? -6.172 -8.218 -1.675 1.00 91.38 130 HIS A C 1
ATOM 979 O O . HIS A 1 130 ? -5.564 -7.893 -2.693 1.00 91.38 130 HIS A O 1
ATOM 985 N N . LEU A 1 131 ? -6.658 -9.450 -1.496 1.00 94.94 131 LEU A N 1
ATOM 986 C CA . LEU A 1 131 ? -6.548 -10.506 -2.507 1.00 94.94 131 LEU A CA 1
ATOM 987 C C . LEU A 1 131 ? -7.274 -10.112 -3.794 1.00 94.94 131 LEU A C 1
ATOM 989 O O . LEU A 1 131 ? -6.686 -10.169 -4.873 1.00 94.94 131 LEU A O 1
ATOM 993 N N . LEU A 1 132 ? -8.514 -9.634 -3.677 1.00 94.88 132 LEU A N 1
ATOM 994 C CA . LEU A 1 132 ? -9.284 -9.135 -4.816 1.00 94.88 132 LEU A CA 1
ATOM 995 C C . LEU A 1 132 ? -8.591 -7.939 -5.479 1.00 94.88 132 LEU A C 1
ATOM 997 O O . LEU A 1 132 ? -8.478 -7.891 -6.703 1.00 94.88 132 LEU A O 1
ATOM 1001 N N . GLY A 1 133 ? -8.055 -7.016 -4.678 1.00 91.50 133 GLY A N 1
ATOM 1002 C CA . GLY A 1 133 ? -7.269 -5.882 -5.155 1.00 91.50 133 GLY A CA 1
ATOM 1003 C C . GLY A 1 133 ? -6.046 -6.318 -5.964 1.00 91.50 133 GLY A C 1
ATOM 1004 O O . GLY A 1 133 ? -5.853 -5.841 -7.079 1.00 91.50 133 GLY A O 1
ATOM 1005 N N . MET A 1 134 ? -5.259 -7.272 -5.463 1.00 91.12 134 MET A N 1
ATOM 1006 C CA . MET A 1 134 ? -4.080 -7.792 -6.166 1.00 91.12 134 MET A CA 1
ATOM 1007 C C . MET A 1 134 ? -4.451 -8.500 -7.469 1.00 91.12 134 MET A C 1
ATOM 1009 O O . MET A 1 134 ? -3.853 -8.206 -8.503 1.00 91.12 134 MET A O 1
ATOM 1013 N N . VAL A 1 135 ? -5.462 -9.374 -7.449 1.00 94.94 135 VAL A N 1
ATOM 1014 C CA . VAL A 1 135 ? -5.941 -10.055 -8.662 1.00 94.94 135 VAL A CA 1
ATOM 1015 C C . VAL A 1 135 ? -6.408 -9.030 -9.695 1.00 94.94 135 VAL A C 1
ATOM 1017 O O . VAL A 1 135 ? -5.973 -9.075 -10.844 1.00 94.94 135 VAL A O 1
ATOM 1020 N N . SER A 1 136 ? -7.221 -8.053 -9.282 1.00 93.06 136 SER A N 1
ATOM 1021 C CA . SER A 1 136 ? -7.699 -6.995 -10.179 1.00 93.06 136 SER A CA 1
ATOM 1022 C C . SER A 1 136 ? -6.556 -6.144 -10.749 1.00 93.06 136 SER A C 1
ATOM 1024 O O . SER A 1 136 ? -6.564 -5.828 -11.936 1.00 93.06 136 SER A O 1
ATOM 1026 N N . GLY A 1 137 ? -5.532 -5.836 -9.946 1.00 88.56 137 GLY A N 1
ATOM 1027 C CA . GLY A 1 137 ? -4.356 -5.079 -10.375 1.00 88.56 137 GLY A CA 1
ATOM 1028 C C . GLY A 1 137 ? -3.486 -5.833 -11.382 1.00 88.56 137 GLY A C 1
ATOM 1029 O O . GLY A 1 137 ? -3.022 -5.236 -12.356 1.00 88.56 137 GLY A O 1
ATOM 1030 N N . ILE A 1 138 ? -3.308 -7.145 -11.198 1.00 91.25 138 ILE A N 1
ATOM 1031 C CA . ILE A 1 138 ? -2.589 -8.005 -12.151 1.00 91.25 138 ILE A CA 1
ATOM 1032 C C . ILE A 1 138 ? -3.352 -8.072 -13.476 1.00 91.25 138 ILE A C 1
ATOM 1034 O O . ILE A 1 138 ? -2.756 -7.873 -14.533 1.00 91.25 138 ILE A O 1
ATOM 1038 N N . VAL A 1 139 ? -4.670 -8.294 -13.426 1.00 92.12 139 VAL A N 1
ATOM 1039 C CA . VAL A 1 139 ? -5.520 -8.336 -14.626 1.00 92.12 139 VAL A CA 1
ATOM 1040 C C . VAL A 1 139 ? -5.480 -6.998 -15.365 1.00 92.12 139 VAL A C 1
ATOM 1042 O O . VAL A 1 139 ? -5.234 -6.979 -16.567 1.00 92.12 139 VAL A O 1
ATOM 1045 N N . CYS A 1 140 ? -5.645 -5.879 -14.655 1.00 89.69 140 CYS A N 1
ATOM 1046 C CA . CYS A 1 140 ? -5.596 -4.538 -15.240 1.00 89.69 140 CYS A CA 1
ATOM 1047 C C . CYS A 1 140 ? -4.241 -4.255 -15.907 1.00 89.69 140 CYS A C 1
ATOM 1049 O O . CYS A 1 140 ? -4.195 -3.855 -17.069 1.00 89.69 140 CYS A O 1
ATOM 1051 N N . THR A 1 141 ? -3.133 -4.551 -15.220 1.00 85.88 141 THR A N 1
ATOM 1052 C CA . THR A 1 141 ? -1.782 -4.417 -15.790 1.00 85.88 141 THR A CA 1
ATOM 1053 C C . THR A 1 141 ? -1.607 -5.293 -17.034 1.00 85.88 141 THR A C 1
ATOM 1055 O O . THR A 1 141 ? -1.038 -4.844 -18.026 1.00 85.88 141 THR A O 1
ATOM 1058 N N . GLY A 1 142 ? -2.127 -6.524 -17.020 1.00 85.81 142 GLY A N 1
ATOM 1059 C CA . GLY A 1 142 ? -2.088 -7.429 -18.170 1.00 85.81 142 GLY A CA 1
ATOM 1060 C C . GLY A 1 142 ? -2.866 -6.904 -19.380 1.00 85.81 142 GLY A C 1
ATOM 1061 O O . GLY A 1 142 ? -2.380 -7.000 -20.507 1.00 85.81 142 GLY A O 1
ATOM 1062 N N . LEU A 1 143 ? -4.041 -6.309 -19.157 1.00 85.12 143 LEU A N 1
ATOM 1063 C CA . LEU A 1 143 ? -4.841 -5.681 -20.212 1.00 85.12 143 LEU A CA 1
ATOM 1064 C C . LEU A 1 143 ? -4.147 -4.437 -20.781 1.00 85.12 143 LEU A C 1
ATOM 1066 O O . LEU A 1 143 ? -4.025 -4.319 -21.996 1.00 85.12 143 LEU A O 1
ATOM 1070 N N . LEU A 1 144 ? -3.612 -3.562 -19.925 1.00 81.62 144 LEU A N 1
ATOM 1071 C CA . LEU A 1 144 ? -2.865 -2.375 -20.359 1.00 81.62 144 LEU A CA 1
ATOM 1072 C C . LEU A 1 144 ? -1.614 -2.743 -21.167 1.00 81.62 144 LEU A C 1
ATOM 1074 O O . LEU A 1 144 ? -1.347 -2.139 -22.202 1.00 81.62 144 LEU A O 1
ATOM 1078 N N . LEU A 1 145 ? -0.868 -3.765 -20.736 1.00 79.75 145 LEU A N 1
ATOM 1079 C CA . LEU A 1 145 ? 0.278 -4.281 -21.487 1.00 79.75 145 LEU A CA 1
ATOM 1080 C C . LEU A 1 145 ? -0.137 -4.852 -22.844 1.00 79.75 145 LEU A C 1
ATOM 1082 O O . LEU A 1 145 ? 0.620 -4.739 -23.803 1.00 79.75 145 LEU A O 1
ATOM 1086 N N . ARG A 1 146 ? -1.314 -5.477 -22.943 1.00 74.06 146 ARG A N 1
ATOM 1087 C CA . ARG A 1 146 ? -1.825 -6.001 -24.211 1.00 74.06 146 ARG A CA 1
ATOM 1088 C C . ARG A 1 146 ? -2.108 -4.869 -25.200 1.00 74.06 146 ARG A C 1
ATOM 1090 O O . ARG A 1 146 ? -1.626 -4.956 -26.324 1.00 74.06 146 ARG A O 1
ATOM 1097 N N . GLU A 1 147 ? -2.803 -3.818 -24.772 1.00 72.38 147 GLU A N 1
ATOM 1098 C CA . GLU A 1 147 ? -3.075 -2.644 -25.617 1.00 72.38 147 GLU A CA 1
ATOM 1099 C C . GLU A 1 147 ? -1.786 -1.909 -26.012 1.00 72.38 147 GLU A C 1
ATOM 1101 O O . GLU A 1 147 ? -1.552 -1.663 -27.192 1.00 72.38 147 GLU A O 1
ATOM 1106 N N . ALA A 1 148 ? -0.874 -1.677 -25.061 1.00 68.06 148 ALA A N 1
ATOM 1107 C CA . ALA A 1 148 ? 0.418 -1.050 -25.348 1.00 68.06 148 ALA A CA 1
ATOM 1108 C C . ALA A 1 148 ? 1.269 -1.878 -26.329 1.00 68.06 148 ALA A C 1
ATOM 1110 O O . ALA A 1 148 ? 1.961 -1.329 -27.185 1.00 68.06 148 ALA A O 1
ATOM 1111 N N . ARG A 1 149 ? 1.215 -3.215 -26.240 1.00 60.22 149 ARG A N 1
ATOM 1112 C CA . ARG A 1 149 ? 1.870 -4.091 -27.220 1.00 60.22 149 ARG A CA 1
ATOM 1113 C C . ARG A 1 149 ? 1.230 -3.967 -28.593 1.00 60.22 149 ARG A C 1
ATOM 1115 O O . ARG A 1 149 ? 1.984 -4.000 -29.553 1.00 60.22 149 ARG A O 1
ATOM 1122 N N . PHE A 1 150 ? -0.092 -3.836 -28.704 1.00 56.06 150 PHE A N 1
ATOM 1123 C CA . PHE A 1 150 ? -0.753 -3.643 -29.997 1.00 56.06 150 PHE A CA 1
ATOM 1124 C C . PHE A 1 150 ? -0.373 -2.317 -30.648 1.00 56.06 150 PHE A C 1
ATOM 1126 O O . PHE A 1 150 ? -0.066 -2.318 -31.832 1.00 56.06 150 PHE A O 1
ATOM 1133 N N . GLU A 1 151 ? -0.297 -1.228 -29.887 1.00 64.19 151 GLU A N 1
ATOM 1134 C CA . GLU A 1 151 ? 0.099 0.084 -30.412 1.00 64.19 151 GLU A CA 1
ATOM 1135 C C . GLU A 1 151 ? 1.559 0.093 -30.902 1.00 64.19 151 GLU A C 1
ATOM 1137 O O . GLU A 1 151 ? 1.849 0.511 -32.024 1.00 64.19 151 GLU A O 1
ATOM 1142 N N . VAL A 1 152 ? 2.480 -0.477 -30.114 1.00 60.03 152 VAL A N 1
ATOM 1143 C CA . VAL A 1 152 ? 3.882 -0.658 -30.533 1.00 60.03 152 VAL A CA 1
ATOM 1144 C C . VAL A 1 152 ? 3.982 -1.631 -31.714 1.00 60.03 152 VAL A C 1
ATOM 1146 O O . VAL A 1 152 ? 4.813 -1.432 -32.606 1.00 60.03 152 VAL A O 1
ATOM 1149 N N . LEU A 1 153 ? 3.138 -2.677 -31.746 1.00 57.31 153 LEU A N 1
ATOM 1150 C CA . LEU A 1 153 ? 3.093 -3.622 -32.859 1.00 57.31 153 LEU A CA 1
ATOM 1151 C C . LEU A 1 153 ? 2.497 -3.002 -34.152 1.00 57.31 153 LEU A C 1
ATOM 1153 O O . LEU A 1 153 ? 2.808 -3.423 -35.264 1.00 57.31 153 LEU A O 1
ATOM 1157 N N . ASP A 1 154 ? 1.643 -1.998 -34.059 1.00 59.47 154 ASP A N 1
ATOM 1158 C CA . ASP A 1 154 ? 1.088 -1.365 -35.255 1.00 59.47 154 ASP A CA 1
ATOM 1159 C C . ASP A 1 154 ? 2.111 -0.411 -35.894 1.00 59.47 154 ASP A C 1
ATOM 1161 O O . ASP A 1 154 ? 2.383 -0.471 -37.096 1.00 59.47 154 ASP A O 1
ATOM 1165 N N . GLN A 1 155 ? 2.814 0.365 -35.063 1.00 57.91 155 GLN A N 1
ATOM 1166 C CA . GLN A 1 155 ? 3.855 1.290 -35.516 1.00 57.91 155 GLN A CA 1
ATOM 1167 C C . GLN A 1 155 ? 5.026 0.585 -36.222 1.00 57.91 155 GLN A C 1
ATOM 1169 O O . GLN A 1 155 ? 5.466 1.048 -37.276 1.00 57.91 155 GLN A O 1
ATOM 1174 N N . TYR A 1 156 ? 5.525 -0.552 -35.709 1.00 53.72 156 TYR A N 1
ATOM 1175 C CA . TYR A 1 156 ? 6.613 -1.271 -36.401 1.00 53.72 156 TYR A CA 1
ATOM 1176 C C . TYR A 1 156 ? 6.147 -1.927 -37.711 1.00 53.72 156 TYR A C 1
ATOM 1178 O O . TYR A 1 156 ? 6.941 -2.024 -38.647 1.00 53.72 156 TYR A O 1
ATOM 1186 N N . ARG A 1 157 ? 4.876 -2.353 -37.817 1.00 49.50 157 ARG A N 1
ATOM 1187 C CA . ARG A 1 157 ? 4.319 -2.901 -39.066 1.00 49.50 157 ARG A CA 1
ATOM 1188 C C . ARG A 1 157 ? 4.184 -1.825 -40.133 1.00 49.50 157 ARG A C 1
ATOM 1190 O O . ARG A 1 157 ? 4.606 -2.063 -41.260 1.00 49.50 157 ARG A O 1
ATOM 1197 N N . LEU A 1 158 ? 3.699 -0.636 -39.779 1.00 53.12 158 LEU A N 1
ATOM 1198 C CA . LEU A 1 158 ? 3.614 0.507 -40.696 1.00 53.12 158 LEU A CA 1
ATOM 1199 C C . LEU A 1 158 ? 4.988 0.955 -41.220 1.00 53.12 158 LEU A C 1
ATOM 1201 O O . LEU A 1 158 ? 5.094 1.372 -42.368 1.00 53.12 158 LEU A O 1
ATOM 1205 N N . VAL A 1 159 ? 6.053 0.803 -40.425 1.00 57.03 159 VAL A N 1
ATOM 1206 C CA . VAL A 1 159 ? 7.437 1.085 -40.852 1.00 57.03 159 VAL A CA 1
ATOM 1207 C C . VAL A 1 159 ? 8.041 -0.046 -41.702 1.00 57.03 159 VAL A C 1
ATOM 1209 O O . VAL A 1 159 ? 8.885 0.212 -42.560 1.00 57.03 159 VAL A O 1
ATOM 1212 N N . LEU A 1 160 ? 7.622 -1.301 -41.503 1.00 51.88 160 LEU A N 1
ATOM 1213 C CA . LEU A 1 160 ? 8.138 -2.454 -42.255 1.00 51.88 160 LEU A CA 1
ATOM 1214 C C . LEU A 1 160 ? 7.416 -2.709 -43.584 1.00 51.88 160 LEU A C 1
ATOM 1216 O O . LEU A 1 160 ? 8.054 -3.212 -44.506 1.00 51.88 160 LEU A O 1
ATOM 1220 N N . ILE A 1 161 ? 6.139 -2.337 -43.721 1.00 53.53 161 ILE A N 1
ATOM 1221 C CA . ILE A 1 161 ? 5.377 -2.502 -44.974 1.00 53.53 161 ILE A CA 1
ATOM 1222 C C . ILE A 1 161 ? 6.082 -1.819 -46.169 1.00 53.53 161 ILE A C 1
ATOM 1224 O O . ILE A 1 161 ? 6.264 -2.486 -47.187 1.00 53.53 161 ILE A O 1
ATOM 1228 N N . PRO A 1 162 ? 6.580 -0.567 -46.068 1.00 52.47 162 PRO A N 1
ATOM 1229 C CA . PRO A 1 162 ? 7.362 0.059 -47.139 1.00 52.47 162 PRO A CA 1
ATOM 1230 C C . PRO A 1 162 ? 8.703 -0.638 -47.414 1.00 52.47 162 PRO A C 1
ATOM 1232 O O . PRO A 1 162 ? 9.208 -0.599 -48.534 1.00 52.47 162 PRO A O 1
ATOM 1235 N N . ARG A 1 163 ? 9.299 -1.278 -46.398 1.00 45.28 163 ARG A N 1
ATOM 1236 C CA . ARG A 1 163 ? 10.610 -1.934 -46.496 1.00 45.28 163 ARG A CA 1
ATOM 1237 C C . ARG A 1 163 ? 10.532 -3.272 -47.230 1.00 45.28 163 ARG A C 1
ATOM 1239 O O . ARG A 1 163 ? 11.392 -3.540 -48.062 1.00 45.28 163 ARG A O 1
ATOM 1246 N N . GLU A 1 164 ? 9.503 -4.071 -46.961 1.00 47.12 164 GLU A N 1
ATOM 1247 C CA . GLU A 1 164 ? 9.196 -5.286 -47.733 1.00 47.12 164 GLU A CA 1
ATOM 1248 C C . GLU A 1 164 ? 8.841 -4.915 -49.187 1.00 47.12 164 GLU A C 1
ATOM 1250 O O . GLU A 1 164 ? 9.380 -5.505 -50.121 1.00 47.12 164 GLU A O 1
ATOM 1255 N N . PHE A 1 165 ? 8.068 -3.834 -49.389 1.00 49.25 165 PHE A N 1
ATOM 1256 C CA . PHE A 1 165 ? 7.748 -3.298 -50.723 1.00 49.25 165 PHE A CA 1
ATOM 1257 C C . PHE A 1 165 ? 8.975 -2.832 -51.526 1.00 49.25 165 PHE A C 1
ATOM 1259 O O . PHE A 1 165 ? 8.970 -2.919 -52.752 1.00 49.25 165 PHE A O 1
ATOM 1266 N N . MET A 1 166 ? 10.023 -2.329 -50.864 1.00 47.97 166 MET A N 1
ATOM 1267 C CA . MET A 1 166 ? 11.255 -1.882 -51.530 1.00 47.97 166 MET A CA 1
ATOM 1268 C C . MET A 1 166 ? 12.330 -2.972 -51.661 1.00 47.97 166 MET A C 1
ATOM 1270 O O . MET A 1 166 ? 13.191 -2.869 -52.537 1.00 47.97 166 MET A O 1
ATOM 1274 N N . SER A 1 167 ? 12.313 -4.003 -50.811 1.00 42.59 167 SER A N 1
ATOM 1275 C CA . SER A 1 167 ? 13.339 -5.054 -50.805 1.00 42.59 167 SER A CA 1
ATOM 1276 C C . SER A 1 167 ? 13.054 -6.180 -51.803 1.00 42.59 167 SER A C 1
ATOM 1278 O O . SER A 1 167 ? 13.994 -6.822 -52.280 1.00 42.59 167 SER A O 1
ATOM 1280 N N . GLU A 1 168 ? 11.792 -6.429 -52.157 1.00 44.69 168 GLU A N 1
ATOM 1281 C CA . GLU A 1 168 ? 11.428 -7.519 -53.062 1.00 44.69 168 GLU A CA 1
ATOM 1282 C C . GLU A 1 168 ? 11.490 -7.067 -54.532 1.00 44.69 168 GLU A C 1
ATOM 1284 O O . GLU A 1 168 ? 10.497 -6.821 -55.212 1.00 44.69 168 GLU A O 1
ATOM 1289 N N . LYS A 1 169 ? 12.716 -6.965 -55.059 1.00 46.09 169 LYS A N 1
ATOM 1290 C CA . LYS A 1 169 ? 12.995 -6.667 -56.476 1.00 46.09 169 LYS A CA 1
ATOM 1291 C C . LYS A 1 169 ? 12.577 -7.770 -57.465 1.00 46.09 169 LYS A C 1
ATOM 1293 O O . LYS A 1 169 ? 13.023 -7.726 -58.607 1.00 46.09 169 LYS A O 1
ATOM 1298 N N . ASN A 1 170 ? 11.738 -8.741 -57.094 1.00 43.19 170 ASN A N 1
ATOM 1299 C CA . ASN A 1 170 ? 11.161 -9.663 -58.073 1.00 43.19 170 ASN A CA 1
ATOM 1300 C C . ASN A 1 170 ? 9.854 -10.330 -57.611 1.00 43.19 170 ASN A C 1
ATOM 1302 O O . ASN A 1 170 ? 9.853 -11.208 -56.759 1.00 43.19 170 ASN A O 1
ATOM 1306 N N . ALA A 1 171 ? 8.791 -10.000 -58.351 1.00 43.12 171 ALA A N 1
ATOM 1307 C CA . ALA A 1 171 ? 7.692 -10.889 -58.726 1.00 43.12 171 ALA A CA 1
ATOM 1308 C C . ALA A 1 171 ? 6.615 -11.249 -57.685 1.00 43.12 171 ALA A C 1
ATOM 1310 O O . ALA A 1 171 ? 6.330 -12.424 -57.479 1.00 43.12 171 ALA A O 1
ATOM 1311 N N . LEU A 1 172 ? 5.840 -10.261 -57.232 1.00 40.53 172 LEU A N 1
ATOM 1312 C CA . LEU A 1 172 ? 4.407 -10.468 -56.984 1.00 40.53 172 LEU A CA 1
ATOM 1313 C C . LEU A 1 172 ? 3.600 -9.376 -57.698 1.00 40.53 172 LEU A C 1
ATOM 1315 O O . LEU A 1 172 ? 3.869 -8.184 -57.577 1.00 40.53 172 LEU A O 1
ATOM 1319 N N . ARG A 1 173 ? 2.658 -9.816 -58.542 1.00 39.00 173 ARG A N 1
ATOM 1320 C CA . ARG A 1 173 ? 1.822 -8.978 -59.411 1.00 39.00 173 ARG A CA 1
ATOM 1321 C C . ARG A 1 173 ? 1.182 -7.836 -58.624 1.00 39.00 173 ARG A C 1
ATOM 1323 O O . ARG A 1 173 ? 0.375 -8.067 -57.730 1.00 39.00 173 ARG A O 1
ATOM 1330 N N . ILE A 1 174 ? 1.505 -6.621 -59.043 1.00 43.88 174 ILE A N 1
ATOM 1331 C CA . ILE A 1 174 ? 0.907 -5.373 -58.581 1.00 43.88 174 ILE A CA 1
ATOM 1332 C C . ILE A 1 174 ? -0.610 -5.450 -58.854 1.00 43.88 174 ILE A C 1
ATOM 1334 O O . ILE A 1 174 ? -0.987 -5.616 -60.020 1.00 43.88 174 ILE A O 1
ATOM 1338 N N . PRO A 1 175 ? -1.501 -5.354 -57.848 1.00 44.34 175 PRO A N 1
ATOM 1339 C CA . PRO A 1 175 ? -2.904 -5.077 -58.117 1.00 44.34 175 PRO A CA 1
ATOM 1340 C C . PRO A 1 175 ? -2.987 -3.729 -58.837 1.00 44.34 175 PRO A C 1
ATOM 1342 O O . PRO A 1 175 ? -2.413 -2.737 -58.395 1.00 44.34 175 PRO A O 1
ATOM 1345 N N . THR A 1 176 ? -3.638 -3.722 -59.997 1.00 44.53 176 THR A N 1
ATOM 1346 C CA . THR A 1 176 ? -3.756 -2.576 -60.907 1.00 44.53 176 THR A CA 1
ATOM 1347 C C . THR A 1 176 ? -4.060 -1.281 -60.144 1.00 44.53 176 THR A C 1
ATOM 1349 O O . THR A 1 176 ? -4.906 -1.293 -59.255 1.00 44.53 176 THR A O 1
ATOM 1352 N N . LEU A 1 177 ? -3.400 -0.177 -60.526 1.00 43.94 177 LEU A N 1
ATOM 1353 C CA . LEU A 1 177 ? -3.405 1.155 -59.881 1.00 43.94 177 LEU A CA 1
ATOM 1354 C C . LEU A 1 177 ? -4.789 1.653 -59.402 1.00 43.94 177 LEU A C 1
ATOM 1356 O O . LEU A 1 177 ? -4.882 2.408 -58.443 1.00 43.94 177 LEU A O 1
ATOM 1360 N N . ASP A 1 178 ? -5.864 1.187 -60.033 1.00 45.59 178 ASP A N 1
ATOM 1361 C CA . ASP A 1 178 ? -7.260 1.460 -59.680 1.00 45.59 178 ASP A CA 1
ATOM 1362 C C . ASP A 1 178 ? -7.663 0.976 -58.266 1.00 45.59 178 ASP A C 1
ATOM 1364 O O . ASP A 1 178 ? -8.509 1.578 -57.607 1.00 45.59 178 ASP A O 1
ATOM 1368 N N . GLN A 1 179 ? -7.030 -0.086 -57.753 1.00 42.38 179 GLN A N 1
ATOM 1369 C CA . GLN A 1 179 ? -7.320 -0.631 -56.419 1.00 42.38 179 GLN A CA 1
ATOM 1370 C C . GLN A 1 179 ? -6.610 0.123 -55.285 1.00 42.38 179 GLN A C 1
ATOM 1372 O O . GLN A 1 179 ? -7.116 0.141 -54.164 1.00 42.38 179 GLN A O 1
ATOM 1377 N N . VAL A 1 180 ? -5.477 0.772 -55.573 1.00 43.84 180 VAL A N 1
ATOM 1378 C CA . VAL A 1 180 ? -4.681 1.526 -54.585 1.00 43.84 180 VAL A CA 1
ATOM 1379 C C . VAL A 1 180 ? -5.288 2.912 -54.331 1.00 43.84 180 VAL A C 1
ATOM 1381 O O . VAL A 1 180 ? -5.409 3.326 -53.179 1.00 43.84 180 VAL A O 1
ATOM 1384 N N . VAL A 1 181 ? -5.829 3.557 -55.374 1.00 47.88 181 VAL A N 1
ATOM 1385 C CA . VAL A 1 181 ? -6.542 4.851 -55.278 1.00 47.88 181 VAL A CA 1
ATOM 1386 C C . VAL A 1 181 ? -7.725 4.796 -54.295 1.00 47.88 181 VAL A C 1
ATOM 1388 O O . VAL A 1 181 ? -8.053 5.787 -53.644 1.00 47.88 181 VAL A O 1
ATOM 1391 N N . ARG A 1 182 ? -8.355 3.624 -54.121 1.00 43.00 182 ARG A N 1
ATOM 1392 C CA . ARG A 1 182 ? -9.466 3.436 -53.170 1.00 43.00 182 ARG A CA 1
ATOM 1393 C C . ARG A 1 182 ? -9.051 3.549 -51.699 1.00 43.00 182 ARG A C 1
ATOM 1395 O O . ARG A 1 182 ? -9.896 3.921 -50.890 1.00 43.00 182 ARG A O 1
ATOM 1402 N N . PHE A 1 183 ? -7.802 3.222 -51.361 1.00 42.09 183 PHE A N 1
ATOM 1403 C CA . PHE A 1 183 ? -7.279 3.278 -49.990 1.00 42.09 183 PHE A CA 1
ATOM 1404 C C . PHE A 1 183 ? -6.552 4.599 -49.682 1.00 42.09 183 PHE A C 1
ATOM 1406 O O . PHE A 1 183 ? -6.561 5.032 -48.533 1.00 42.09 183 PHE A O 1
ATOM 1413 N N . GLU A 1 184 ? -6.000 5.284 -50.690 1.00 39.72 184 GLU A N 1
ATOM 1414 C CA . GLU A 1 184 ? -5.316 6.584 -50.530 1.00 39.72 184 GLU A CA 1
ATOM 1415 C C . GLU A 1 184 ? -6.269 7.786 -50.383 1.00 39.72 184 GLU A C 1
ATOM 1417 O O . GLU A 1 184 ? -5.900 8.810 -49.809 1.00 39.72 184 GLU A O 1
ATOM 1422 N N . ASN A 1 185 ? -7.533 7.657 -50.802 1.00 41.94 185 ASN A N 1
ATOM 1423 C CA . ASN A 1 185 ? -8.544 8.720 -50.686 1.00 41.94 185 ASN A CA 1
ATOM 1424 C C . ASN A 1 185 ? -8.946 9.081 -49.238 1.00 41.94 185 ASN A C 1
ATOM 1426 O O . ASN A 1 185 ? -9.762 9.980 -49.042 1.00 41.94 185 ASN A O 1
ATOM 1430 N N . TRP A 1 186 ? -8.402 8.407 -48.220 1.00 42.78 186 TRP A N 1
ATOM 1431 C CA . TRP A 1 186 ? -8.712 8.690 -46.815 1.00 42.78 186 TRP A CA 1
ATOM 1432 C C . TRP A 1 186 ? -7.986 9.934 -46.260 1.00 42.78 186 TRP A C 1
ATOM 1434 O O . TRP A 1 186 ? -8.494 10.549 -45.326 1.00 42.78 186 TRP A O 1
ATOM 1444 N N . LEU A 1 187 ? -6.854 10.352 -46.852 1.00 41.56 187 LEU A N 1
ATOM 1445 C CA . LEU A 1 187 ? -6.066 11.518 -46.396 1.00 41.56 187 LEU A CA 1
ATOM 1446 C C . LEU A 1 187 ? -6.073 12.726 -47.348 1.00 41.56 187 LEU A C 1
ATOM 1448 O O . LEU A 1 187 ? -5.479 13.746 -47.028 1.00 41.56 187 LEU A O 1
ATOM 1452 N N . ASN A 1 188 ? -6.778 12.654 -48.481 1.00 40.03 188 ASN A N 1
ATOM 1453 C CA . ASN A 1 188 ? -6.924 13.753 -49.451 1.00 40.03 188 ASN A CA 1
ATOM 1454 C C . ASN A 1 188 ? -5.599 14.419 -49.900 1.00 40.03 188 ASN A C 1
ATOM 1456 O O . ASN A 1 188 ? -5.587 15.583 -50.297 1.00 40.03 188 ASN A O 1
ATOM 1460 N N . GLU A 1 189 ? -4.490 13.680 -49.871 1.00 43.69 189 GLU A N 1
ATOM 1461 C CA . GLU A 1 189 ? -3.188 14.092 -50.399 1.00 43.69 189 GLU A CA 1
ATOM 1462 C C . GLU A 1 189 ? -2.802 13.129 -51.528 1.00 43.69 189 GLU A C 1
ATOM 1464 O O . GLU A 1 189 ? -2.120 12.130 -51.324 1.00 43.69 189 GLU A O 1
ATOM 1469 N N . GLY A 1 190 ? -3.313 13.382 -52.735 1.00 41.91 190 GLY A N 1
ATOM 1470 C CA . GLY A 1 190 ? -2.998 12.575 -53.915 1.00 41.91 190 GLY A CA 1
ATOM 1471 C C . GLY A 1 190 ? -1.824 13.157 -54.702 1.00 41.91 190 GLY A C 1
ATOM 1472 O O . GLY A 1 190 ? -1.921 14.270 -55.219 1.00 41.91 190 G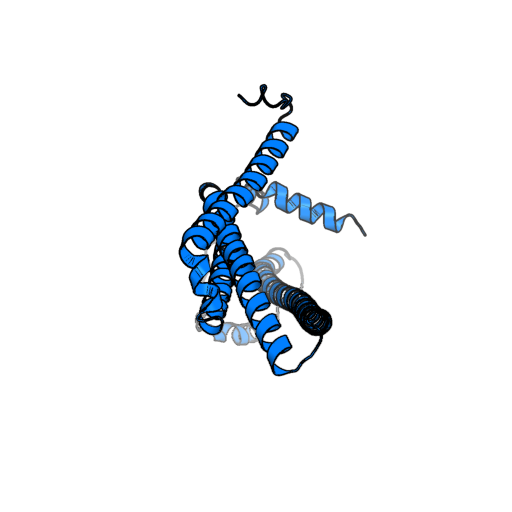LY A O 1
ATOM 1473 N N . LEU A 1 191 ? -0.737 12.396 -54.855 1.00 46.34 191 LEU A N 1
ATOM 1474 C CA . LEU A 1 191 ? 0.302 12.685 -55.850 1.00 46.34 191 LEU A CA 1
ATOM 1475 C C . LEU A 1 191 ? -0.249 12.428 -57.260 1.00 46.34 191 LEU A C 1
ATOM 1477 O O . LEU A 1 191 ? -0.857 11.392 -57.533 1.00 46.34 191 LEU A O 1
ATOM 1481 N N . SER A 1 192 ? -0.035 13.374 -58.176 1.00 42.38 192 SER A N 1
ATOM 1482 C CA . SER A 1 192 ? -0.553 13.276 -59.544 1.00 42.38 192 SER A CA 1
ATOM 1483 C C . SER A 1 192 ? 0.304 12.351 -60.419 1.00 42.38 192 SER A C 1
ATOM 1485 O O . SER A 1 192 ? 1.522 12.241 -60.242 1.00 42.38 192 SER A O 1
ATOM 1487 N N . LYS A 1 193 ? -0.327 11.687 -61.399 1.00 36.53 193 LYS A N 1
ATOM 1488 C CA . LYS A 1 193 ? 0.337 10.758 -62.331 1.00 36.53 193 LYS A CA 1
ATOM 1489 C C . LYS A 1 193 ? 1.507 11.448 -63.045 1.00 36.53 193 LYS A C 1
ATOM 1491 O O . LYS A 1 193 ? 1.294 12.345 -63.853 1.00 36.53 193 LYS A O 1
ATOM 1496 N N . GLY A 1 194 ? 2.725 10.964 -62.794 1.00 44.84 194 GLY A N 1
ATOM 1497 C CA . GLY A 1 194 ? 3.949 11.399 -63.480 1.00 44.84 194 GLY A CA 1
ATOM 1498 C C . GLY A 1 194 ? 4.905 12.261 -62.650 1.00 44.84 194 GLY A C 1
ATOM 1499 O O . GLY A 1 194 ? 5.913 12.715 -63.188 1.00 44.84 194 GLY A O 1
ATOM 1500 N N . GLN A 1 195 ? 4.638 12.486 -61.361 1.00 38.62 195 GLN A N 1
ATOM 1501 C CA . GLN A 1 195 ? 5.543 13.247 -60.500 1.00 38.62 195 GLN A CA 1
ATOM 1502 C C . GLN A 1 195 ? 6.742 12.380 -60.069 1.00 38.62 195 GLN A C 1
ATOM 1504 O O . GLN A 1 195 ? 6.589 11.409 -59.331 1.00 38.62 195 GLN A O 1
ATOM 1509 N N . VAL A 1 196 ? 7.944 12.709 -60.557 1.00 45.81 196 VAL A N 1
ATOM 1510 C CA . VAL A 1 196 ? 9.192 12.034 -60.164 1.00 45.81 196 VAL A CA 1
ATOM 1511 C C . VAL A 1 196 ? 9.550 12.473 -58.746 1.00 45.81 196 VAL A C 1
ATOM 1513 O O . VAL A 1 196 ? 9.970 13.608 -58.527 1.00 45.81 196 VAL A O 1
ATOM 1516 N N . VAL A 1 197 ? 9.355 11.580 -57.778 1.00 44.59 197 VAL A N 1
ATOM 1517 C CA . VAL A 1 197 ? 9.802 11.779 -56.396 1.00 44.59 197 VAL A CA 1
ATOM 1518 C C . VAL A 1 197 ? 11.321 11.622 -56.382 1.00 44.59 197 VAL A C 1
ATOM 1520 O O . VAL A 1 197 ? 11.849 10.589 -56.787 1.00 44.59 197 VAL A O 1
ATOM 1523 N N . THR A 1 198 ? 12.028 12.681 -55.990 1.00 38.16 198 THR A N 1
ATOM 1524 C CA . THR A 1 198 ? 13.490 12.695 -55.858 1.00 38.16 198 THR A CA 1
ATOM 1525 C C . THR A 1 198 ? 13.968 11.570 -54.948 1.00 38.16 198 THR A C 1
ATOM 1527 O O . THR A 1 198 ? 13.341 11.309 -53.923 1.00 38.16 198 THR A O 1
ATOM 1530 N N . ASP A 1 199 ? 15.090 10.952 -55.321 1.00 34.75 199 ASP A N 1
ATOM 1531 C CA . ASP A 1 199 ? 15.711 9.817 -54.637 1.00 34.75 199 ASP A CA 1
ATOM 1532 C C . ASP A 1 199 ? 15.934 10.133 -53.147 1.00 34.75 199 ASP A C 1
ATOM 1534 O O . ASP A 1 199 ? 16.803 10.923 -52.764 1.00 34.75 199 ASP A O 1
ATOM 1538 N N . LEU A 1 200 ? 15.064 9.585 -52.299 1.00 38.00 200 LEU A N 1
ATOM 1539 C CA . LEU A 1 200 ? 15.061 9.839 -50.868 1.00 38.00 200 LEU A CA 1
ATOM 1540 C C . LEU A 1 200 ? 16.064 8.881 -50.222 1.00 38.00 200 LEU A C 1
ATOM 1542 O O . LEU A 1 200 ? 15.728 7.756 -49.856 1.00 38.00 200 LEU A O 1
ATOM 1546 N N . SER A 1 201 ? 17.313 9.329 -50.088 1.00 39.28 201 SER A N 1
ATOM 1547 C CA . SER A 1 201 ? 18.335 8.612 -49.319 1.00 39.28 201 SER A CA 1
ATOM 1548 C C . SER A 1 201 ? 17.989 8.667 -47.827 1.00 39.28 201 SER A C 1
ATOM 1550 O O . SER A 1 201 ? 18.401 9.571 -47.096 1.00 39.28 201 SER A O 1
ATOM 1552 N N . ILE A 1 202 ? 17.168 7.721 -47.367 1.00 40.75 202 ILE A N 1
ATOM 1553 C CA . ILE A 1 202 ? 16.867 7.542 -45.946 1.00 40.75 202 ILE A CA 1
ATOM 1554 C C . ILE A 1 202 ? 18.007 6.735 -45.317 1.00 40.75 202 ILE A C 1
ATOM 1556 O O . ILE A 1 202 ? 18.049 5.519 -45.447 1.00 40.75 202 ILE A O 1
ATOM 1560 N N . GLY A 1 203 ? 18.909 7.461 -44.648 1.00 40.59 203 GLY A N 1
ATOM 1561 C CA . GLY A 1 203 ? 19.451 7.170 -43.312 1.00 40.59 203 GLY A CA 1
ATOM 1562 C C . GLY A 1 203 ? 20.048 5.788 -42.998 1.00 40.59 203 GLY A C 1
ATOM 1563 O O . GLY A 1 203 ? 19.441 4.744 -43.196 1.00 40.59 203 GLY A O 1
ATOM 1564 N N . VAL A 1 204 ? 21.231 5.819 -42.375 1.00 47.00 204 VAL A N 1
ATOM 1565 C CA . VAL A 1 204 ? 21.994 4.675 -41.840 1.00 47.00 204 VAL A CA 1
ATOM 1566 C C . VAL A 1 204 ? 21.160 3.630 -41.085 1.00 47.00 204 VAL A C 1
ATOM 1568 O O . VAL A 1 204 ? 20.260 3.948 -40.308 1.00 47.00 204 VAL A O 1
ATOM 1571 N N . THR A 1 205 ? 21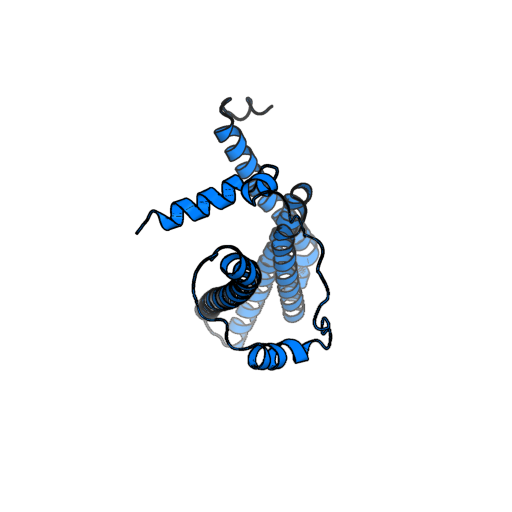.540 2.367 -41.298 1.00 46.88 205 THR A N 1
ATOM 1572 C CA . THR A 1 205 ? 20.994 1.147 -40.695 1.00 46.88 205 THR A CA 1
ATOM 1573 C C . THR A 1 205 ? 20.767 1.298 -39.191 1.00 46.88 205 THR A C 1
ATOM 1575 O O . THR A 1 205 ? 21.618 1.817 -38.473 1.00 46.88 205 THR A O 1
ATOM 1578 N N . VAL A 1 206 ? 19.629 0.788 -38.711 1.00 43.78 206 VAL A N 1
ATOM 1579 C CA . VAL A 1 206 ? 19.154 0.843 -37.315 1.00 43.78 206 VAL A CA 1
ATOM 1580 C C . VAL A 1 206 ? 20.257 0.535 -36.284 1.00 43.78 206 VAL A C 1
ATOM 1582 O O . VAL A 1 206 ? 20.324 1.189 -35.248 1.00 43.78 206 VAL A O 1
ATOM 1585 N N . ASP A 1 207 ? 21.182 -0.380 -36.583 1.00 40.78 207 ASP A N 1
ATOM 1586 C CA . ASP A 1 207 ? 22.313 -0.713 -35.705 1.00 40.78 207 ASP A CA 1
ATOM 1587 C C . ASP A 1 207 ? 23.261 0.468 -35.398 1.00 40.78 207 ASP A C 1
ATOM 1589 O O . ASP A 1 207 ? 23.804 0.547 -34.294 1.00 40.78 207 ASP A O 1
ATOM 1593 N N . ASP A 1 208 ? 23.432 1.423 -36.317 1.00 47.81 208 ASP A N 1
ATOM 1594 C CA . ASP A 1 208 ? 24.285 2.603 -36.111 1.00 47.81 208 ASP A CA 1
ATOM 1595 C C . ASP A 1 208 ? 23.576 3.723 -35.335 1.00 47.81 208 ASP A C 1
ATOM 1597 O O . ASP A 1 208 ? 24.218 4.438 -34.560 1.00 47.81 208 ASP A O 1
ATOM 1601 N N . ALA A 1 209 ? 22.248 3.836 -35.453 1.00 47.94 209 ALA A N 1
ATOM 1602 C CA . ALA A 1 209 ? 21.455 4.804 -34.691 1.00 47.94 209 ALA A CA 1
ATOM 1603 C C . ALA A 1 209 ? 21.423 4.470 -33.186 1.00 47.94 209 ALA A C 1
ATOM 1605 O O . ALA A 1 209 ? 21.409 5.364 -32.338 1.00 47.94 209 ALA A O 1
ATOM 1606 N N . PHE A 1 210 ? 21.479 3.179 -32.839 1.00 44.00 210 PHE A N 1
ATOM 1607 C CA . PHE A 1 210 ? 21.412 2.716 -31.452 1.00 44.00 210 PHE A CA 1
ATOM 1608 C C . PHE A 1 210 ? 22.775 2.550 -30.761 1.00 44.00 210 PHE A C 1
ATOM 1610 O O . PHE A 1 210 ? 22.792 2.385 -29.537 1.00 44.00 210 PHE A O 1
ATOM 1617 N N . LYS A 1 211 ? 23.907 2.697 -31.474 1.00 48.03 211 LYS A N 1
ATOM 1618 C CA . LYS A 1 211 ? 25.276 2.618 -30.908 1.00 48.03 211 LYS A CA 1
ATOM 1619 C C . LYS A 1 211 ? 25.531 3.573 -29.736 1.00 48.03 211 LYS A C 1
ATOM 1621 O O . LYS A 1 211 ? 26.328 3.256 -28.859 1.00 48.03 211 LYS A O 1
ATOM 1626 N N . HIS A 1 212 ? 24.850 4.720 -29.699 1.00 45.59 212 HIS A N 1
ATOM 1627 C CA . HIS A 1 212 ? 25.026 5.740 -28.656 1.00 45.59 212 HIS A CA 1
ATOM 1628 C C . HIS A 1 212 ? 24.006 5.640 -27.510 1.00 45.59 212 HIS A C 1
ATOM 1630 O O . HIS A 1 212 ? 24.142 6.330 -26.499 1.00 45.59 212 HIS A O 1
ATOM 1636 N N . SER A 1 213 ? 22.992 4.779 -27.629 1.00 46.56 213 SER A N 1
ATOM 1637 C CA . SER A 1 213 ? 21.994 4.587 -26.576 1.00 46.56 213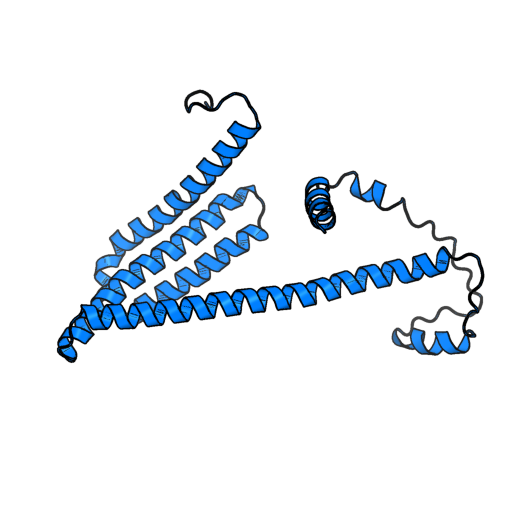 SER A CA 1
ATOM 1638 C C . SER A 1 213 ? 22.435 3.470 -25.622 1.00 46.56 213 SER A C 1
ATOM 1640 O O . SER A 1 213 ? 22.750 2.356 -26.038 1.00 46.56 213 SER A O 1
ATOM 1642 N N . ARG A 1 214 ? 22.438 3.735 -24.309 1.00 44.75 214 ARG A N 1
ATOM 1643 C CA . ARG A 1 214 ? 22.747 2.754 -23.241 1.00 44.75 214 ARG A CA 1
ATOM 1644 C C . ARG A 1 214 ? 21.643 1.685 -23.055 1.00 44.75 214 ARG A C 1
ATOM 1646 O O . ARG A 1 214 ? 21.376 1.249 -21.940 1.00 44.75 214 ARG A O 1
ATOM 1653 N N . LEU A 1 215 ? 20.981 1.262 -24.133 1.00 45.38 215 LEU A N 1
ATOM 1654 C CA . LEU A 1 215 ? 19.897 0.268 -24.144 1.00 45.38 215 LEU A CA 1
ATOM 1655 C C . LEU A 1 215 ? 20.385 -1.176 -24.347 1.00 45.38 215 LEU A C 1
ATOM 1657 O O . LEU A 1 215 ? 19.585 -2.112 -24.317 1.00 45.38 215 LEU A O 1
ATOM 1661 N N . SER A 1 216 ? 21.696 -1.388 -24.476 1.00 44.28 216 SER A N 1
ATOM 1662 C CA . SER A 1 216 ? 22.324 -2.710 -24.604 1.00 44.28 216 SER A CA 1
ATOM 1663 C C . SER A 1 216 ? 21.970 -3.671 -23.455 1.00 44.28 216 SER A C 1
ATOM 1665 O O . SER A 1 216 ? 21.846 -4.873 -23.683 1.00 44.28 216 SER A O 1
ATOM 1667 N N . HIS A 1 217 ? 21.693 -3.155 -22.252 1.00 46.59 217 HIS A N 1
ATOM 1668 C CA . HIS A 1 217 ? 21.216 -3.963 -21.122 1.00 46.59 217 HIS A CA 1
ATOM 1669 C C . HIS A 1 217 ? 19.756 -4.429 -21.266 1.00 46.59 217 HIS A C 1
ATOM 1671 O O . HIS A 1 217 ? 19.436 -5.558 -20.897 1.00 46.59 217 HIS A O 1
ATOM 1677 N N . ALA A 1 218 ? 18.873 -3.599 -21.834 1.00 45.41 218 ALA A N 1
ATOM 1678 C CA . ALA A 1 218 ? 17.472 -3.963 -22.060 1.00 45.41 218 ALA A CA 1
ATOM 1679 C C . ALA A 1 218 ? 17.352 -5.041 -23.152 1.00 45.41 218 ALA A C 1
ATOM 1681 O O . ALA A 1 218 ? 16.590 -5.996 -23.014 1.00 45.41 218 ALA A O 1
ATOM 1682 N N . LEU A 1 219 ? 18.183 -4.944 -24.193 1.00 45.53 219 LEU A N 1
ATOM 1683 C CA . LEU A 1 219 ? 18.266 -5.929 -25.275 1.00 45.53 219 LEU A CA 1
ATOM 1684 C C . LEU A 1 219 ? 18.796 -7.298 -24.810 1.00 45.53 219 LEU A C 1
ATOM 1686 O O . LEU A 1 219 ? 18.347 -8.324 -25.321 1.00 45.53 219 LEU A O 1
ATOM 1690 N N . GLN A 1 220 ? 19.703 -7.344 -23.826 1.00 47.59 220 GLN A N 1
ATOM 1691 C CA . GLN A 1 220 ? 20.162 -8.614 -23.249 1.00 47.59 220 GLN A CA 1
ATOM 1692 C C . GLN A 1 220 ? 19.075 -9.324 -22.432 1.00 47.59 220 GLN A C 1
ATOM 1694 O O . GLN A 1 220 ? 18.944 -10.541 -22.545 1.00 47.59 220 GLN A O 1
ATOM 1699 N N . ILE A 1 221 ? 18.256 -8.589 -21.674 1.00 48.16 221 ILE A N 1
ATOM 1700 C CA . ILE A 1 221 ? 17.149 -9.174 -20.896 1.00 48.16 221 ILE A CA 1
ATOM 1701 C C . ILE A 1 221 ? 16.111 -9.816 -21.829 1.00 48.16 221 ILE A C 1
ATOM 1703 O O . ILE A 1 221 ? 15.657 -10.932 -21.576 1.00 48.16 221 ILE A O 1
ATOM 1707 N N . PHE A 1 222 ? 15.798 -9.164 -22.952 1.00 40.06 222 PHE A N 1
ATOM 1708 C CA . PHE A 1 222 ? 14.886 -9.726 -23.949 1.00 40.06 222 PHE A CA 1
ATOM 1709 C C . PHE A 1 222 ? 15.475 -10.935 -24.689 1.00 40.06 222 PHE A C 1
ATOM 1711 O O . PHE A 1 222 ? 14.758 -11.906 -24.905 1.00 40.06 222 PHE A O 1
ATOM 1718 N N . LYS A 1 223 ? 16.775 -10.937 -25.021 1.00 41.38 223 LYS A N 1
ATOM 1719 C CA . LYS A 1 223 ? 17.422 -12.091 -25.678 1.00 41.38 223 LYS A CA 1
ATOM 1720 C C . LYS A 1 223 ? 17.536 -13.322 -24.772 1.00 41.38 223 LYS A C 1
ATOM 1722 O O . LYS A 1 223 ? 17.383 -14.438 -25.257 1.00 41.38 223 LYS A O 1
ATOM 1727 N N . VAL A 1 224 ? 17.758 -13.140 -23.468 1.00 39.69 224 VAL A N 1
ATOM 1728 C CA . VAL A 1 224 ? 17.821 -14.255 -22.501 1.00 39.69 224 VAL A CA 1
ATOM 1729 C C . VAL A 1 224 ? 16.449 -14.912 -22.302 1.00 39.69 224 VAL A C 1
ATOM 1731 O O . VAL A 1 224 ? 16.380 -16.124 -22.108 1.00 39.69 224 VAL A O 1
ATOM 1734 N N . SER A 1 225 ? 15.352 -14.155 -22.418 1.00 35.38 225 SER A N 1
ATOM 1735 C CA . SER A 1 225 ? 13.996 -14.711 -22.299 1.00 35.38 225 SER A CA 1
ATOM 1736 C C . SER A 1 225 ? 13.584 -15.583 -23.490 1.00 35.38 225 SER A C 1
ATOM 1738 O O . SER A 1 225 ? 12.730 -16.449 -23.324 1.00 35.38 225 SER A O 1
ATOM 1740 N N . THR A 1 226 ? 14.169 -15.378 -24.672 1.00 36.34 226 THR A N 1
ATOM 1741 C CA . THR A 1 226 ? 13.827 -16.143 -25.886 1.00 36.34 226 THR A CA 1
ATOM 1742 C C . THR A 1 226 ? 14.655 -17.423 -26.038 1.00 36.34 226 THR A C 1
ATOM 1744 O O . THR A 1 226 ? 14.294 -18.287 -26.824 1.00 36.34 226 THR A O 1
ATOM 1747 N N . ALA A 1 227 ? 15.746 -17.577 -25.279 1.00 38.59 227 ALA A N 1
ATOM 1748 C CA . ALA A 1 227 ? 16.616 -18.759 -25.324 1.00 38.59 227 ALA A CA 1
ATOM 1749 C C . ALA A 1 227 ? 16.206 -19.872 -24.338 1.00 38.59 227 ALA A C 1
ATOM 1751 O O . ALA A 1 227 ? 16.909 -20.872 -24.204 1.00 38.59 227 ALA A O 1
ATOM 1752 N N . ARG A 1 228 ? 15.091 -19.697 -23.617 1.00 39.81 228 ARG A N 1
ATOM 1753 C CA . ARG A 1 228 ? 14.555 -20.684 -22.674 1.00 39.81 228 ARG A CA 1
ATOM 1754 C C . ARG A 1 228 ? 13.165 -21.139 -23.119 1.00 39.81 228 ARG A C 1
ATOM 1756 O O . ARG A 1 228 ? 12.178 -20.837 -22.460 1.00 39.81 228 ARG A O 1
ATOM 1763 N N . ASN A 1 229 ? 13.129 -21.799 -24.272 1.00 35.31 229 ASN A N 1
ATOM 1764 C CA . ASN A 1 229 ? 12.159 -22.817 -24.684 1.00 35.31 229 ASN A CA 1
ATOM 1765 C C . ASN A 1 229 ? 12.764 -23.609 -25.841 1.00 35.31 229 ASN A C 1
ATOM 1767 O O . ASN A 1 229 ? 13.232 -22.954 -26.797 1.00 35.31 229 ASN A O 1
#